Protein 4L11 (pdb70)

Structure (mmCIF, N/CA/C/O backbone):
data_4L11
#
_entry.id   4L11
#
_cell.length_a   51.400
_cell.length_b   51.400
_cell.length_c   162.031
_cell.angle_alpha   90.00
_cell.angle_beta   90.00
_cell.angle_gamma   120.00
#
_symmetry.space_group_name_H-M   'P 32 2 1'
#
loop_
_entity.id
_entity.type
_entity.pdbx_description
1 polymer AGAP007709-PA
2 water water
#
loop_
_atom_site.group_PDB
_atom_site.id
_atom_site.type_symbol
_atom_site.label_atom_id
_atom_site.label_alt_id
_atom_site.label_comp_id
_atom_site.label_asym_id
_atom_site.label_entity_id
_atom_site.label_seq_id
_atom_site.pdbx_PDB_ins_code
_atom_site.Cartn_x
_atom_site.Cartn_y
_atom_site.Cartn_z
_atom_site.occupancy
_atom_site.B_iso_or_equiv
_atom_site.auth_seq_id
_atom_site.auth_comp_id
_atom_site.auth_asym_id
_atom_site.auth_atom_id
_atom_site.pdbx_PDB_model_num
ATOM 1 N N . THR A 1 7 ? -3.340 -30.564 17.503 1.00 136.93 537 THR A N 1
ATOM 2 C CA . THR A 1 7 ? -2.468 -30.404 16.340 1.00 137.13 537 THR A CA 1
ATOM 3 C C . THR A 1 7 ? -1.007 -30.220 16.762 1.00 136.53 537 THR A C 1
ATOM 4 O O . THR A 1 7 ? -0.100 -30.871 16.223 1.00 130.60 537 THR A O 1
ATOM 8 N N . ALA A 1 8 ? -0.791 -29.343 17.741 1.00 112.15 538 ALA A N 1
ATOM 9 C CA . ALA A 1 8 ? 0.551 -29.046 18.229 1.00 106.67 538 ALA A CA 1
ATOM 10 C C . ALA A 1 8 ? 0.960 -29.978 19.372 1.00 95.77 538 ALA A C 1
ATOM 11 O O . ALA A 1 8 ? 1.045 -29.550 20.524 1.00 92.53 538 ALA A O 1
ATOM 13 N N . ARG A 1 9 ? 1.212 -31.249 19.057 1.00 74.91 539 ARG A N 1
ATOM 14 C CA . ARG A 1 9 ? 1.644 -32.196 20.082 1.00 68.20 539 ARG A CA 1
ATOM 15 C C . ARG A 1 9 ? 3.094 -31.953 20.497 1.00 65.18 539 ARG A C 1
ATOM 16 O O . ARG A 1 9 ? 3.814 -31.175 19.853 1.00 62.19 539 ARG A O 1
ATOM 24 N N . TYR A 1 10 ? 3.514 -32.628 21.572 1.00 60.58 540 TYR A N 1
ATOM 25 C CA . TYR A 1 10 ? 4.886 -32.512 22.049 1.00 57.26 540 TYR A CA 1
ATOM 26 C C . TYR A 1 10 ? 5.943 -32.845 20.978 1.00 55.95 540 TYR A C 1
ATOM 27 O O . TYR A 1 10 ? 6.820 -32.020 20.702 1.00 56.53 540 TYR A O 1
ATOM 36 N N . HIS A 1 11 ? 5.859 -34.029 20.366 1.00 56.81 541 HIS A N 1
ATOM 37 C CA . HIS A 1 11 ? 6.894 -34.456 19.409 1.00 60.11 541 HIS A CA 1
ATOM 38 C C . HIS A 1 11 ? 7.065 -33.482 18.237 1.00 61.98 541 HIS A C 1
ATOM 39 O O . HIS A 1 11 ? 8.183 -33.288 17.752 1.00 60.00 541 HIS A O 1
ATOM 46 N N . THR A 1 12 ? 5.961 -32.869 17.804 1.00 50.41 542 THR A N 1
ATOM 47 C CA . THR A 1 12 ? 5.984 -31.824 16.779 1.00 54.40 542 THR A CA 1
ATOM 48 C C . THR A 1 12 ? 6.903 -30.678 17.181 1.00 58.34 542 THR A C 1
ATOM 49 O O . THR A 1 12 ? 7.750 -30.231 16.403 1.00 61.81 542 THR A O 1
ATOM 53 N N . GLN A 1 13 ? 6.734 -30.208 18.412 1.00 60.41 543 GLN A N 1
ATOM 54 C CA . GLN A 1 13 ? 7.526 -29.083 18.894 1.00 61.28 543 GLN A CA 1
ATOM 55 C C . GLN A 1 13 ? 8.939 -29.538 19.211 1.00 61.67 543 GLN A C 1
ATOM 56 O O . GLN A 1 13 ? 9.898 -28.805 18.982 1.00 64.21 543 GLN A O 1
ATOM 62 N N . MET A 1 14 ? 9.056 -30.757 19.737 1.00 71.50 544 MET A N 1
ATOM 63 C CA . MET A 1 14 ? 10.351 -31.327 20.102 1.00 67.39 544 MET A CA 1
ATOM 64 C C . MET A 1 14 ? 11.312 -31.280 18.925 1.00 68.30 544 MET A C 1
ATOM 65 O O . MET A 1 14 ? 12.507 -31.059 19.098 1.00 76.16 544 MET A O 1
ATOM 67 N N . LEU A 1 15 ? 10.790 -31.477 17.724 1.00 84.16 545 LEU A N 1
ATOM 68 C CA . LEU A 1 15 ? 11.656 -31.621 16.568 1.00 92.37 545 LEU A CA 1
ATOM 69 C C . LEU A 1 15 ? 11.897 -30.332 15.777 1.00 101.45 545 LEU A C 1
ATOM 70 O O . LEU A 1 15 ? 12.859 -30.254 15.020 1.00 105.23 545 LEU A O 1
ATOM 75 N N . ARG A 1 16 ? 11.031 -29.333 15.943 1.00 85.03 546 ARG A N 1
ATOM 76 C CA . ARG A 1 16 ? 11.317 -27.984 15.447 1.00 83.40 546 ARG A CA 1
ATOM 77 C C . ARG A 1 16 ? 12.502 -27.456 16.223 1.00 82.56 546 ARG A C 1
ATOM 78 O O . ARG A 1 16 ? 13.442 -26.880 15.669 1.00 81.28 546 ARG A O 1
ATOM 86 N N . VAL A 1 17 ? 12.425 -27.650 17.533 1.00 75.48 547 VAL A N 1
ATOM 87 C CA . VAL A 1 17 ? 13.507 -27.312 18.430 1.00 69.56 547 VAL A CA 1
ATOM 88 C C . VAL A 1 17 ? 14.790 -28.001 17.996 1.00 75.65 547 VAL A C 1
ATOM 89 O O . VAL A 1 17 ? 15.847 -27.377 17.950 1.00 78.63 547 VAL A O 1
ATOM 93 N N . ARG A 1 18 ? 14.682 -29.290 17.679 1.00 75.18 548 ARG A N 1
ATOM 94 C CA . ARG A 1 18 ? 15.814 -30.082 17.207 1.00 76.48 548 ARG A CA 1
ATOM 95 C C . ARG A 1 18 ? 16.433 -29.452 15.967 1.00 73.83 548 ARG A C 1
ATOM 96 O O . ARG A 1 18 ? 17.644 -29.507 15.781 1.00 70.25 548 ARG A O 1
ATOM 98 N N . GLU A 1 19 ? 15.586 -28.844 15.135 1.00 103.63 549 GLU A N 1
ATOM 99 C CA . GLU A 1 19 ? 16.000 -28.262 13.858 1.00 112.42 549 GLU A CA 1
ATOM 100 C C . GLU A 1 19 ? 16.562 -26.858 14.015 1.00 112.35 549 GLU A C 1
ATOM 101 O O . GLU A 1 19 ? 17.194 -26.332 13.099 1.00 116.98 549 GLU A O 1
ATOM 107 N N . PHE A 1 20 ? 16.325 -26.245 15.168 1.00 106.45 550 PHE A N 1
ATOM 108 C CA . PHE A 1 20 ? 16.955 -24.967 15.460 1.00 107.64 550 PHE A CA 1
ATOM 109 C C . PHE A 1 20 ? 18.433 -25.202 15.731 1.00 105.16 550 PHE A C 1
ATOM 110 O O . PHE A 1 20 ? 19.292 -24.798 14.948 1.00 107.41 550 PHE A O 1
ATOM 118 N N . ILE A 1 21 ? 18.724 -25.868 16.839 1.00 91.23 551 ILE A N 1
ATOM 119 C CA . ILE A 1 21 ? 20.078 -26.310 17.118 1.00 87.84 551 ILE A CA 1
ATOM 120 C C . ILE A 1 21 ? 20.692 -26.859 15.827 1.00 94.54 551 ILE A C 1
ATOM 121 O O . ILE A 1 21 ? 21.867 -26.639 15.542 1.00 93.69 551 ILE A O 1
ATOM 126 N N . ARG A 1 22 ? 19.873 -27.549 15.036 1.00 125.15 552 ARG A N 1
ATOM 127 C CA . ARG A 1 22 ? 20.311 -28.089 13.753 1.00 128.32 552 ARG A CA 1
ATOM 128 C C . ARG A 1 22 ? 20.922 -26.978 12.917 1.00 130.85 552 ARG A C 1
ATOM 129 O O . ARG A 1 22 ? 22.138 -26.907 12.773 1.00 131.89 552 ARG A O 1
ATOM 137 N N . PHE A 1 23 ? 20.064 -26.107 12.385 1.00 121.32 553 PHE A N 1
ATOM 138 C CA . PHE A 1 23 ? 20.476 -25.015 11.505 1.00 118.54 553 PHE A CA 1
ATOM 139 C C . PHE A 1 23 ? 21.470 -24.043 12.141 1.00 121.90 553 PHE A C 1
ATOM 140 O O . PHE A 1 23 ? 22.136 -23.289 11.433 1.00 123.87 553 PHE A O 1
ATOM 14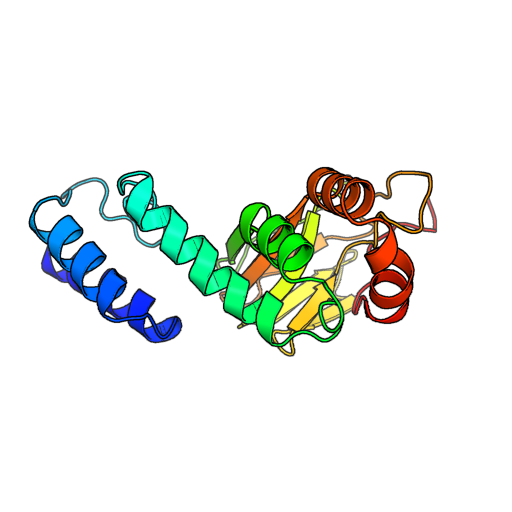2 N N . HIS A 1 24 ? 21.578 -24.072 13.468 1.00 129.44 554 HIS A N 1
ATOM 143 C CA . HIS A 1 24 ? 22.365 -23.078 14.205 1.00 122.88 554 HIS A CA 1
ATOM 144 C C . HIS A 1 24 ? 23.455 -23.664 15.107 1.00 126.15 554 HIS A C 1
ATOM 145 O O . HIS A 1 24 ? 23.707 -23.127 16.182 1.00 122.53 554 HIS A O 1
ATOM 152 N N . GLN A 1 25 ? 24.095 -24.746 14.665 1.00 106.33 555 GLN A N 1
ATOM 153 C CA . GLN A 1 25 ? 25.152 -25.427 15.427 1.00 104.47 555 GLN A CA 1
ATOM 154 C C . GLN A 1 25 ? 25.346 -24.871 16.836 1.00 99.52 555 GLN A C 1
ATOM 155 O O . GLN A 1 25 ? 26.084 -23.911 17.034 1.00 103.23 555 GLN A O 1
ATOM 157 N N . ILE A 1 26 ? 24.697 -25.488 17.815 1.00 103.10 556 ILE A N 1
ATOM 158 C CA . ILE A 1 26 ? 24.658 -24.941 19.169 1.00 101.51 556 ILE A CA 1
ATOM 159 C C . ILE A 1 26 ? 25.439 -25.738 20.213 1.00 109.30 556 ILE A C 1
ATOM 160 O O . ILE A 1 26 ? 25.344 -26.969 20.269 1.00 109.55 556 ILE A O 1
ATOM 165 N N . PRO A 1 27 ? 26.195 -25.022 21.063 1.00 142.23 557 PRO A N 1
ATOM 166 C CA . PRO A 1 27 ? 26.914 -25.620 22.189 1.00 144.85 557 PRO A CA 1
ATOM 167 C C . PRO A 1 27 ? 26.008 -26.587 22.927 1.00 137.14 557 PRO A C 1
ATOM 168 O O . PRO A 1 27 ? 24.820 -26.310 23.072 1.00 130.09 557 PRO A O 1
ATOM 172 N N . ASN A 1 28 ? 26.559 -27.707 23.378 1.00 144.34 558 ASN A N 1
ATOM 173 C CA . ASN A 1 28 ? 25.799 -28.635 24.201 1.00 142.44 558 ASN A CA 1
ATOM 174 C C . ASN A 1 28 ? 25.489 -28.067 25.592 1.00 140.16 558 ASN A C 1
ATOM 175 O O . ASN A 1 28 ? 24.403 -28.307 26.123 1.00 135.61 558 ASN A O 1
ATOM 180 N N . PRO A 1 29 ? 26.433 -27.302 26.184 1.00 139.28 559 PRO A N 1
ATOM 181 C CA . PRO A 1 29 ? 26.189 -26.737 27.520 1.00 136.01 559 PRO A CA 1
ATOM 182 C C . PRO A 1 29 ? 24.875 -25.962 27.575 1.00 130.76 559 PRO A C 1
ATOM 183 O O . PRO A 1 29 ? 24.201 -25.920 28.606 1.00 127.60 559 PRO A O 1
ATOM 187 N N . LEU A 1 30 ? 24.522 -25.344 26.459 1.00 107.50 560 LEU A N 1
ATOM 188 C CA . LEU A 1 30 ? 23.250 -24.657 26.341 1.00 100.14 560 LEU A CA 1
ATOM 189 C C . LEU A 1 30 ? 22.225 -25.622 25.754 1.00 97.97 560 LEU A C 1
ATOM 190 O O . LEU A 1 30 ? 21.112 -25.767 26.269 1.00 91.37 560 LEU A O 1
ATOM 195 N N . ARG A 1 31 ? 22.628 -26.284 24.673 1.00 90.08 561 ARG A N 1
ATOM 196 C CA . ARG A 1 31 ? 21.781 -27.231 23.963 1.00 91.09 561 ARG A CA 1
ATOM 197 C C . ARG A 1 31 ? 21.045 -28.179 24.913 1.00 95.11 561 ARG A C 1
ATOM 198 O O . ARG A 1 31 ? 19.874 -28.481 24.696 1.00 88.41 561 AR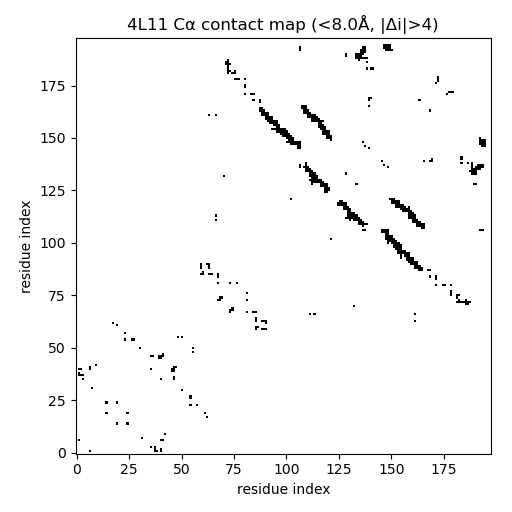G A O 1
ATOM 206 N N . GLN A 1 32 ? 21.724 -28.639 25.963 1.00 106.78 562 GLN A N 1
ATOM 207 C CA . GLN A 1 32 ? 21.086 -29.510 26.948 1.00 107.25 562 GLN A CA 1
ATOM 208 C C . GLN A 1 32 ? 20.148 -28.698 27.832 1.00 104.74 562 GLN A C 1
ATOM 209 O O . GLN A 1 32 ? 19.072 -29.169 28.190 1.00 104.74 562 GLN A O 1
ATOM 211 N N . ARG A 1 33 ? 20.550 -27.473 28.164 1.00 89.80 56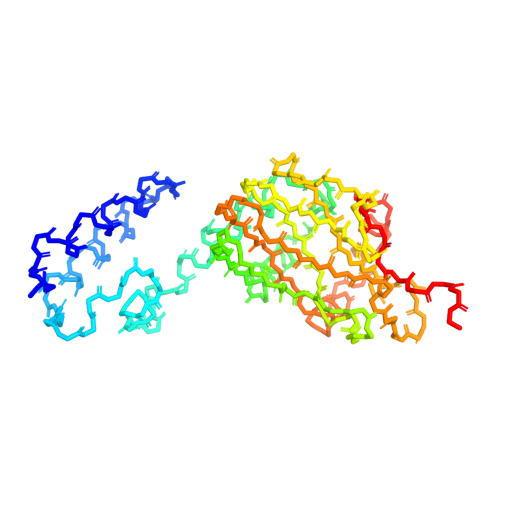3 ARG A N 1
ATOM 212 C CA . ARG A 1 33 ? 19.753 -26.618 29.053 1.00 88.23 563 ARG A CA 1
ATOM 213 C C . ARG A 1 33 ? 18.417 -26.203 28.424 1.00 85.18 563 ARG A C 1
ATOM 214 O O . ARG A 1 33 ? 17.402 -26.088 29.118 1.00 79.22 563 ARG A O 1
ATOM 216 N N . LEU A 1 34 ? 18.430 -25.975 27.112 1.00 80.83 564 LEU A N 1
ATOM 217 C CA . LEU A 1 34 ? 17.219 -25.655 26.360 1.00 78.95 564 LEU A CA 1
ATOM 218 C C . LEU A 1 34 ? 16.268 -26.848 26.278 1.00 78.54 564 LEU A C 1
ATOM 219 O O . LEU A 1 34 ? 15.073 -26.724 26.559 1.00 78.25 564 LEU A O 1
ATOM 224 N N . GLU A 1 35 ? 16.816 -27.997 25.876 1.00 91.54 565 GLU A N 1
ATOM 225 C CA . GLU A 1 35 ? 16.086 -29.269 25.805 1.00 91.73 565 GLU A CA 1
ATOM 226 C C . GLU A 1 35 ? 15.433 -29.634 27.131 1.00 88.84 565 GLU A C 1
ATOM 227 O O . GLU A 1 35 ? 14.261 -30.004 27.173 1.00 86.45 565 GLU A O 1
ATOM 233 N N . GLU A 1 36 ? 16.197 -29.538 28.211 1.00 87.69 566 GLU A N 1
ATOM 234 C CA . GLU A 1 36 ? 15.661 -29.836 29.533 1.00 98.47 566 GLU A CA 1
ATOM 235 C C . GLU A 1 36 ? 14.568 -28.835 29.925 1.00 98.36 566 GLU A C 1
ATOM 236 O O . GLU A 1 36 ? 13.610 -29.200 30.606 1.00 97.06 566 GLU A O 1
ATOM 238 N N . TYR A 1 37 ? 14.695 -27.580 29.488 1.00 91.08 567 TYR A N 1
ATOM 239 C CA . TYR A 1 37 ? 13.650 -26.589 29.781 1.00 84.82 567 TYR A CA 1
ATOM 240 C C . TYR A 1 37 ? 12.368 -26.811 28.966 1.00 86.46 567 TYR A C 1
ATOM 241 O O . TYR A 1 37 ? 11.262 -26.507 29.442 1.00 79.29 567 TYR A O 1
ATOM 250 N N . PHE A 1 38 ? 12.518 -27.330 27.745 1.00 84.14 568 PHE A N 1
ATOM 251 C CA . PHE A 1 38 ? 11.372 -27.576 26.876 1.00 80.27 568 PHE A CA 1
ATOM 252 C C . PHE A 1 38 ? 10.565 -28.826 27.275 1.00 79.46 568 PHE A C 1
ATOM 253 O O . PHE A 1 38 ? 9.350 -28.889 27.089 1.00 78.53 568 PHE A O 1
ATOM 261 N N . GLN A 1 39 ? 11.238 -29.819 27.834 1.00 82.83 569 GLN A N 1
ATOM 262 C CA . GLN A 1 39 ? 10.524 -30.950 28.410 1.00 87.96 569 GLN A CA 1
ATOM 263 C C . GLN A 1 39 ? 9.753 -30.498 29.638 1.00 88.97 569 GLN A C 1
ATOM 264 O O . GLN A 1 39 ? 8.537 -30.661 29.712 1.00 93.46 569 GLN A O 1
ATOM 270 N N . HIS A 1 40 ? 10.475 -29.920 30.594 1.00 95.93 570 HIS A N 1
ATOM 271 C CA . HIS A 1 40 ? 9.901 -29.554 31.886 1.00 102.05 570 HIS A CA 1
ATOM 272 C C . HIS A 1 40 ? 8.934 -28.390 31.755 1.00 97.41 570 HIS A C 1
ATOM 273 O O . HIS A 1 40 ? 8.446 -27.866 32.750 1.00 100.37 570 HIS A O 1
ATOM 280 N N . ALA A 1 41 ? 8.665 -28.013 30.508 1.00 97.49 571 ALA A N 1
ATOM 281 C CA . ALA A 1 41 ? 7.671 -27.001 30.156 1.00 95.04 571 ALA A CA 1
ATOM 282 C C . ALA A 1 41 ? 7.394 -27.063 28.648 1.00 94.17 571 ALA A C 1
ATOM 283 O O . ALA A 1 41 ? 8.321 -27.149 27.855 1.00 98.17 571 ALA A O 1
ATOM 285 N N . TRP A 1 42 ? 6.124 -27.048 28.255 1.00 86.44 572 TRP A N 1
ATOM 286 C CA . TRP A 1 42 ? 5.750 -27.013 26.838 1.00 89.63 572 TRP A CA 1
ATOM 287 C C . TRP A 1 42 ? 4.241 -26.872 26.754 1.00 97.01 572 TRP A C 1
ATOM 288 O O . TRP A 1 42 ? 3.515 -27.350 27.620 1.00 97.90 572 TRP A O 1
ATOM 299 N N . THR A 1 43 ? 3.778 -26.205 25.707 1.00 111.11 573 THR A N 1
ATOM 300 C CA . THR A 1 43 ? 2.394 -25.781 25.626 1.00 113.73 573 THR A CA 1
ATOM 301 C C . THR A 1 43 ? 1.718 -26.383 24.413 1.00 115.86 573 THR A C 1
ATOM 302 O O . THR A 1 43 ? 2.249 -26.317 23.310 1.00 120.49 573 THR A O 1
ATOM 306 N N . TYR A 1 44 ? 0.547 -26.976 24.613 1.00 87.74 574 TYR A N 1
ATOM 307 C CA . TYR A 1 44 ? -0.229 -27.481 23.486 1.00 95.03 574 TYR A CA 1
ATOM 308 C C . TYR A 1 44 ? -0.689 -26.334 22.588 1.00 103.18 574 TYR A C 1
ATOM 309 O O . TYR A 1 44 ? -0.751 -26.474 21.365 1.00 102.26 574 TYR A O 1
ATOM 318 N N . THR A 1 45 ? -0.987 -25.192 23.203 1.00 131.03 575 THR A N 1
ATOM 319 C CA . THR A 1 45 ? -1.436 -24.013 22.466 1.00 134.82 575 THR A CA 1
ATOM 320 C C . THR A 1 45 ? -0.272 -23.296 21.768 1.00 138.78 575 THR A C 1
ATOM 321 O O . THR A 1 45 ? -0.179 -23.311 20.536 1.00 148.87 575 THR A O 1
ATOM 325 N N . ASN A 1 46 ? 0.612 -22.680 22.552 1.00 112.81 576 ASN A N 1
ATOM 326 C CA . ASN A 1 46 ? 1.775 -21.990 22.001 1.00 117.30 576 ASN A CA 1
ATOM 327 C C . ASN A 1 46 ? 2.796 -22.948 21.378 1.00 123.47 576 ASN A C 1
ATOM 328 O O . ASN A 1 46 ? 3.938 -23.022 21.828 1.00 122.18 576 ASN A O 1
ATOM 330 N N . GLY A 1 47 ? 2.372 -23.675 20.344 1.00 135.62 577 GLY A N 1
ATOM 331 C CA . GLY A 1 47 ? 3.230 -24.621 19.654 1.00 136.23 577 GLY A CA 1
ATOM 332 C C . GLY A 1 47 ? 4.418 -23.923 19.027 1.00 139.24 577 GLY A C 1
ATOM 333 O O . GLY A 1 47 ? 5.510 -24.487 18.936 1.00 128.72 577 GLY A O 1
ATOM 334 N N . ILE A 1 48 ? 4.191 -22.688 18.586 1.00 168.72 578 ILE A N 1
ATOM 335 C CA . ILE A 1 48 ? 5.260 -21.829 18.093 1.00 167.01 578 ILE A CA 1
ATOM 336 C C . ILE A 1 48 ? 5.945 -22.368 16.845 1.00 162.79 578 ILE A C 1
ATOM 337 O O . ILE A 1 48 ? 7.057 -22.890 16.924 1.00 159.47 578 ILE A O 1
ATOM 339 N N . ASP A 1 49 ? 5.290 -22.227 15.696 1.00 159.82 579 ASP A N 1
ATOM 340 C CA . ASP A 1 49 ? 5.896 -22.606 14.425 1.00 164.27 579 ASP A CA 1
ATOM 341 C C . ASP A 1 49 ? 7.353 -22.137 14.353 1.00 164.58 579 ASP A C 1
ATOM 342 O O . ASP A 1 49 ? 8.219 -22.855 13.845 1.00 157.85 579 ASP A O 1
ATOM 344 N N . MET A 1 50 ? 7.618 -20.941 14.882 1.00 159.85 580 MET A N 1
ATOM 345 C CA . MET A 1 50 ? 8.956 -20.348 14.838 1.00 155.08 580 MET A CA 1
ATOM 346 C C . MET A 1 50 ? 9.454 -19.857 16.194 1.00 144.44 580 MET A C 1
ATOM 347 O O . MET A 1 50 ? 10.087 -20.594 16.947 1.00 141.35 580 MET A O 1
ATOM 352 N N . ASN A 1 51 ? 9.155 -18.597 16.491 1.00 125.97 581 ASN A N 1
ATOM 353 C CA . ASN A 1 51 ? 9.735 -17.920 17.641 1.00 121.83 581 ASN A CA 1
ATOM 354 C C . ASN A 1 51 ? 8.747 -17.587 18.755 1.00 121.22 581 ASN A C 1
ATOM 355 O O . ASN A 1 51 ? 8.988 -16.660 19.529 1.00 114.55 581 ASN A O 1
ATOM 357 N N . SER A 1 52 ? 7.648 -18.337 18.846 1.00 152.30 582 SER A N 1
ATOM 358 C CA . SER A 1 52 ? 6.636 -18.065 19.874 1.00 155.94 582 SER A CA 1
ATOM 359 C C . SER A 1 52 ? 7.091 -18.503 21.272 1.00 154.43 582 SER A C 1
ATOM 360 O O . SER A 1 52 ? 7.666 -17.697 22.006 1.00 147.58 582 SER A O 1
ATOM 362 N N . VAL A 1 53 ? 6.836 -19.757 21.650 1.00 169.63 583 VAL A N 1
ATOM 363 C CA . VAL A 1 53 ? 7.377 -20.264 22.916 1.00 165.49 583 VAL A CA 1
ATOM 364 C C . VAL A 1 53 ? 8.894 -20.343 22.816 1.00 160.68 583 VAL A C 1
ATOM 365 O O . VAL A 1 53 ? 9.581 -20.488 23.825 1.00 152.71 583 VAL A O 1
ATOM 369 N N . LEU A 1 54 ? 9.405 -20.252 21.589 1.00 140.36 584 LEU A N 1
ATOM 370 C CA . LEU A 1 54 ? 10.835 -20.085 21.358 1.00 135.97 584 LEU A CA 1
ATOM 371 C C . LEU A 1 54 ? 11.275 -18.843 22.121 1.00 131.78 584 LEU A C 1
ATOM 372 O O . LEU A 1 54 ? 12.384 -18.784 22.660 1.00 126.85 584 LEU A O 1
ATOM 377 N N . LYS A 1 55 ? 10.386 -17.854 22.155 1.00 152.05 585 LYS A N 1
ATOM 378 C CA . LYS A 1 55 ? 10.575 -16.656 22.958 1.00 149.73 585 LYS A CA 1
ATOM 379 C C . LYS A 1 55 ? 10.108 -16.900 24.394 1.00 148.38 585 LYS A C 1
ATOM 380 O O . LYS A 1 55 ? 10.583 -16.254 25.324 1.00 147.20 585 LYS A O 1
ATOM 382 N N . GLY A 1 56 ? 9.186 -17.844 24.567 1.00 135.78 586 GLY A N 1
ATOM 383 C CA . GLY A 1 56 ? 8.593 -18.130 25.865 1.00 134.71 586 GLY A CA 1
ATOM 384 C C . GLY A 1 56 ? 9.538 -18.682 26.920 1.00 123.89 586 GLY A C 1
ATOM 385 O O . GLY A 1 56 ? 9.117 -19.011 28.029 1.00 117.40 586 GLY A O 1
ATOM 386 N N . PHE A 1 57 ? 10.818 -18.779 26.577 1.00 134.98 587 PHE A N 1
ATOM 387 C CA . PHE A 1 57 ? 11.828 -19.289 27.499 1.00 130.70 587 PHE A CA 1
ATOM 388 C C . PHE A 1 57 ? 12.237 -18.249 28.539 1.00 130.16 587 PHE A C 1
ATOM 389 O O . PHE A 1 57 ? 11.986 -17.056 28.358 1.00 131.07 587 PHE A O 1
ATOM 397 N N . PRO A 1 58 ? 12.889 -18.698 29.627 1.00 122.44 588 PRO A N 1
ATOM 398 C CA . PRO A 1 58 ? 13.317 -17.796 30.704 1.00 123.38 588 PRO A CA 1
ATOM 399 C C . PRO A 1 58 ? 14.485 -16.909 30.269 1.00 123.72 588 PRO A C 1
ATOM 400 O O . PRO A 1 58 ? 15.337 -17.360 29.499 1.00 116.73 588 PRO A O 1
ATOM 404 N N . GLU A 1 59 ? 14.518 -15.671 30.759 1.00 129.78 589 GLU A N 1
ATOM 405 C CA . GLU A 1 59 ? 15.552 -14.712 30.370 1.00 126.77 589 GLU A CA 1
ATOM 406 C C . GLU A 1 59 ? 16.880 -15.398 30.055 1.00 122.23 589 GLU A C 1
ATOM 407 O O . GLU A 1 59 ? 17.407 -15.273 28.950 1.00 117.64 589 GLU A O 1
ATOM 409 N N . CYS A 1 60 ? 17.398 -16.138 31.031 1.00 143.94 590 CYS A N 1
ATOM 410 C CA . CYS A 1 60 ? 18.698 -16.809 30.937 1.00 146.46 590 CYS A CA 1
ATOM 411 C C . CYS A 1 60 ? 19.009 -17.465 29.581 1.00 140.04 590 CYS A C 1
ATOM 412 O O . CYS A 1 60 ? 20.044 -17.189 28.961 1.00 127.94 590 CYS A O 1
ATOM 415 N N . LEU A 1 61 ? 18.110 -18.339 29.137 1.00 104.61 591 LEU A N 1
ATOM 416 C CA . LEU A 1 61 ? 18.371 -19.200 27.989 1.00 101.26 591 LEU A CA 1
ATOM 417 C C . LEU A 1 61 ? 18.324 -18.481 26.640 1.00 102.16 591 LEU A C 1
ATOM 418 O O . LEU A 1 61 ? 19.101 -18.803 25.732 1.00 96.32 591 LEU A O 1
ATOM 423 N N . GLN A 1 62 ? 17.420 -17.516 26.496 1.00 110.50 592 GLN A N 1
ATOM 424 C CA . GLN A 1 62 ? 17.350 -16.764 25.243 1.00 105.57 592 GLN A CA 1
ATOM 425 C C . GLN A 1 62 ? 18.579 -15.881 25.049 1.00 99.40 592 GLN A C 1
ATOM 426 O O . GLN A 1 62 ? 18.959 -15.592 23.923 1.00 94.50 592 GLN A O 1
ATOM 432 N N . ALA A 1 63 ? 19.204 -15.476 26.152 1.00 93.37 593 ALA A N 1
ATOM 433 C CA . ALA A 1 63 ? 20.425 -14.675 26.109 1.00 83.35 593 ALA A CA 1
ATOM 434 C C . ALA A 1 63 ? 21.578 -15.388 25.398 1.00 80.72 593 ALA A C 1
ATOM 435 O O . ALA A 1 63 ? 22.185 -14.831 24.479 1.00 76.55 593 ALA A O 1
ATOM 437 N N . ASP A 1 64 ? 21.878 -1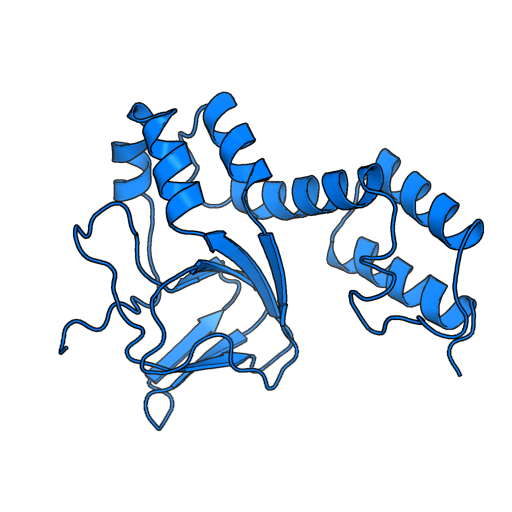6.616 25.824 1.00 100.75 594 ASP A N 1
ATOM 438 C CA . ASP A 1 64 ? 22.985 -17.385 25.246 1.00 91.96 594 ASP A CA 1
ATOM 439 C C . ASP A 1 64 ? 22.770 -17.640 23.769 1.00 92.12 594 ASP A C 1
ATOM 440 O O . ASP A 1 64 ? 23.719 -17.787 22.997 1.00 91.22 594 ASP A O 1
ATOM 445 N N . ILE A 1 65 ? 21.507 -17.714 23.384 1.00 73.90 595 ILE A N 1
ATOM 446 C CA . ILE A 1 65 ? 21.158 -17.915 21.993 1.00 76.58 595 ILE A CA 1
ATOM 447 C C . ILE A 1 65 ? 21.538 -16.689 21.186 1.00 79.14 595 ILE A C 1
ATOM 448 O O . ILE A 1 65 ? 22.427 -16.749 20.338 1.00 82.54 595 ILE A O 1
ATOM 453 N N . CYS A 1 66 ? 20.875 -15.574 21.460 1.00 80.04 596 CYS A N 1
ATOM 454 C CA . CYS A 1 66 ? 21.282 -14.304 20.878 1.00 83.58 596 CYS A CA 1
ATOM 455 C C . CYS A 1 66 ? 22.810 -14.224 20.856 1.00 77.58 596 CYS A C 1
ATOM 456 O O . CYS A 1 66 ? 23.429 -14.019 19.807 1.00 73.49 596 CYS A O 1
ATOM 459 N N . LEU A 1 67 ? 23.408 -14.424 22.022 1.00 66.02 597 LEU A N 1
ATOM 460 C CA . LEU A 1 67 ? 24.850 -14.383 22.163 1.00 59.76 597 LEU A CA 1
ATOM 461 C C . LEU A 1 67 ? 25.557 -15.280 21.162 1.00 59.02 597 LEU A C 1
ATOM 462 O O . LEU A 1 67 ? 26.513 -14.864 20.519 1.00 62.36 597 LEU A O 1
ATOM 467 N N . HIS A 1 68 ? 25.093 -16.512 21.027 1.00 65.99 598 HIS A N 1
ATOM 468 C CA . HIS A 1 68 ? 25.737 -17.449 20.111 1.00 69.51 598 HIS A CA 1
ATOM 469 C C . HIS A 1 68 ? 25.452 -17.097 18.648 1.00 75.52 598 HIS A C 1
ATOM 470 O O . HIS A 1 68 ? 26.356 -17.135 17.800 1.00 74.40 598 HIS A O 1
ATOM 477 N N . LEU A 1 69 ? 24.195 -16.757 18.354 1.00 65.66 599 LEU A N 1
ATOM 478 C CA . LEU A 1 69 ? 23.813 -16.311 17.016 1.00 72.64 599 LEU A CA 1
ATOM 479 C C . LEU A 1 69 ? 24.633 -15.089 16.588 1.00 73.25 599 LEU A C 1
ATOM 480 O O . LEU A 1 69 ? 25.136 -15.042 15.468 1.00 74.84 599 LEU A O 1
ATOM 485 N N . ASN A 1 70 ? 24.776 -14.116 17.487 1.00 68.26 600 ASN A N 1
ATOM 486 C CA . ASN A 1 70 ? 25.583 -12.926 17.224 1.00 62.01 600 ASN A CA 1
ATOM 487 C C . ASN A 1 70 ? 27.078 -13.184 17.048 1.00 62.21 600 ASN A C 1
ATOM 488 O O . ASN A 1 70 ? 27.735 -12.523 16.236 1.00 63.42 600 ASN A O 1
ATOM 493 N N . ARG A 1 71 ? 27.620 -14.122 17.817 1.00 65.57 601 ARG A N 1
ATOM 494 C CA . ARG A 1 71 ? 29.036 -14.436 17.720 1.00 68.87 601 ARG A CA 1
ATOM 495 C C . ARG A 1 71 ? 29.366 -14.924 16.317 1.00 70.14 601 ARG A C 1
ATOM 496 O O . ARG A 1 71 ? 30.480 -14.762 15.811 1.00 64.48 601 ARG A O 1
ATOM 504 N N . ASN A 1 72 ? 28.375 -15.529 15.687 1.00 96.76 602 ASN A N 1
ATOM 505 C CA . ASN A 1 72 ? 28.528 -15.958 14.318 1.00 99.07 602 ASN A CA 1
ATOM 506 C C . ASN A 1 72 ? 28.935 -14.769 13.461 1.00 101.02 602 ASN A C 1
ATOM 507 O O . ASN A 1 72 ? 30.028 -14.745 12.893 1.00 103.47 602 ASN A O 1
ATOM 512 N N . LEU A 1 73 ? 28.068 -13.767 13.393 1.00 65.83 603 LEU A N 1
ATOM 513 C CA . LEU A 1 73 ? 28.372 -12.573 12.622 1.00 65.25 603 LEU A CA 1
ATOM 514 C C . LEU A 1 73 ? 29.572 -11.860 13.178 1.00 64.40 603 LEU A C 1
ATOM 515 O O . LEU A 1 73 ? 30.471 -11.461 12.442 1.00 66.94 603 LEU A O 1
ATOM 520 N N . LEU A 1 74 ? 29.582 -11.677 14.485 1.00 56.45 604 LEU A N 1
ATOM 521 C CA . LEU A 1 74 ? 30.619 -10.852 15.071 1.00 58.55 604 LEU A CA 1
ATOM 522 C C . LEU A 1 74 ? 31.981 -11.469 14.875 1.00 57.82 604 LEU A C 1
ATOM 523 O O . LEU A 1 74 ? 32.942 -10.763 14.606 1.00 53.83 604 LEU A O 1
ATOM 528 N N . ASN A 1 75 ? 32.057 -12.793 14.965 1.00 66.79 605 ASN A N 1
ATOM 529 C CA . ASN A 1 75 ? 33.349 -13.474 14.894 1.00 70.16 605 ASN A CA 1
ATOM 530 C C . ASN A 1 75 ? 33.958 -13.654 13.484 1.00 71.54 605 ASN A C 1
ATOM 531 O O . ASN A 1 75 ? 35.143 -13.974 13.358 1.00 74.98 605 ASN A O 1
ATOM 536 N N . ASN A 1 76 ? 33.168 -13.405 12.437 1.00 89.96 606 ASN A N 1
ATOM 537 C CA . ASN A 1 76 ? 33.617 -13.670 11.062 1.00 90.40 606 ASN A CA 1
ATOM 538 C C . ASN A 1 76 ? 33.563 -12.508 10.065 1.00 86.92 606 ASN A C 1
ATOM 539 O O . ASN A 1 76 ? 34.402 -12.416 9.172 1.00 98.73 606 ASN A O 1
ATOM 544 N N . CYS A 1 77 ? 32.578 -11.633 10.215 1.00 69.46 607 CYS A N 1
ATOM 545 C CA . CYS A 1 77 ? 32.457 -10.447 9.375 1.00 65.54 607 CYS A CA 1
ATOM 546 C C . CYS A 1 77 ? 33.610 -9.459 9.621 1.00 69.28 607 CYS A C 1
ATOM 547 O O . CYS A 1 77 ? 34.062 -9.276 10.762 1.00 63.31 607 CYS A O 1
ATOM 550 N N . SER A 1 78 ? 34.075 -8.833 8.537 1.00 78.46 608 SER A N 1
ATOM 551 C CA . SER A 1 78 ? 35.337 -8.073 8.520 1.00 75.84 608 SER A CA 1
ATOM 552 C C . SER A 1 78 ? 35.225 -6.653 9.084 1.00 66.15 608 SER A C 1
ATOM 553 O O . SER A 1 78 ? 36.233 -6.012 9.398 1.00 67.29 608 SER A O 1
ATOM 556 N N . ALA A 1 79 ? 34.004 -6.156 9.186 1.00 66.31 609 ALA A N 1
ATOM 557 C CA . ALA A 1 79 ? 33.804 -4.849 9.761 1.00 64.19 609 ALA A CA 1
ATOM 558 C C . ALA A 1 79 ? 34.214 -4.887 11.239 1.00 60.69 609 ALA A C 1
ATOM 559 O O . ALA A 1 79 ? 34.720 -3.905 11.770 1.00 56.23 609 ALA A O 1
ATOM 561 N N . PHE A 1 80 ? 34.023 -6.040 11.883 1.00 51.89 610 PHE A N 1
ATOM 562 C CA . PHE A 1 80 ? 34.290 -6.210 13.313 1.00 48.52 610 PHE A CA 1
ATOM 563 C C . PHE A 1 80 ? 35.637 -6.790 13.653 1.00 54.63 610 PHE A C 1
ATOM 564 O O . PHE A 1 80 ? 35.960 -6.947 14.826 1.00 51.63 610 PHE A O 1
ATOM 572 N N . GLU A 1 81 ? 36.410 -7.128 12.631 1.00 97.29 611 GLU A N 1
ATOM 573 C CA . GLU A 1 81 ? 37.837 -7.252 12.805 1.00 97.51 611 GLU A CA 1
ATOM 574 C C . GLU A 1 81 ? 38.204 -5.959 13.491 1.00 93.86 611 GLU A C 1
ATOM 575 O O . GLU A 1 81 ? 37.662 -4.901 13.151 1.00 98.69 611 GLU A O 1
ATOM 581 N N . ALA A 1 82 ? 39.090 -6.033 14.471 1.00 53.50 612 ALA A N 1
ATOM 582 C CA . ALA A 1 82 ? 39.582 -4.824 15.143 1.00 56.47 612 ALA A CA 1
ATOM 583 C C . ALA A 1 82 ? 38.802 -4.306 16.377 1.00 50.31 612 ALA A C 1
ATOM 584 O O . ALA A 1 82 ? 39.338 -3.504 17.147 1.00 50.28 612 ALA A O 1
ATOM 586 N N . ALA A 1 83 ? 37.561 -4.744 16.561 1.00 45.47 613 ALA A N 1
ATOM 587 C CA . ALA A 1 83 ? 36.809 -4.384 17.761 1.00 46.71 613 ALA A CA 1
ATOM 588 C C . ALA A 1 83 ? 37.466 -4.983 19.011 1.00 49.56 613 ALA A C 1
ATOM 589 O O . ALA A 1 83 ? 37.817 -6.155 19.027 1.00 52.40 613 ALA A O 1
ATOM 591 N N . SER A 1 84 ? 37.657 -4.170 20.044 1.00 57.99 614 SER A N 1
ATOM 592 C CA . SER A 1 84 ? 38.222 -4.655 21.302 1.00 58.75 614 SER A CA 1
ATOM 593 C C . SER A 1 84 ? 37.213 -5.593 21.938 1.00 57.73 614 SER A C 1
ATOM 594 O O . SER A 1 84 ? 36.022 -5.447 21.700 1.00 57.11 614 SER A O 1
ATOM 597 N N . PRO A 1 85 ? 37.677 -6.567 22.742 1.00 60.06 615 PRO A N 1
ATOM 598 C CA . PRO A 1 85 ? 36.698 -7.497 23.304 1.00 52.23 615 PRO A CA 1
ATOM 599 C C . PRO A 1 85 ? 35.641 -6.745 24.092 1.00 54.75 615 PRO A C 1
ATOM 600 O O . PRO A 1 85 ? 34.483 -7.151 24.072 1.00 58.76 615 PRO A O 1
ATOM 604 N N . GLY A 1 86 ? 36.023 -5.656 24.753 1.00 51.09 616 GLY A N 1
ATOM 605 C CA . GLY A 1 86 ? 35.041 -4.770 25.351 1.00 46.06 616 GLY A CA 1
ATOM 606 C C . GLY A 1 86 ? 33.982 -4.365 24.337 1.00 45.85 616 GLY A C 1
ATOM 607 O O . GLY A 1 86 ? 32.777 -4.479 24.571 1.00 45.93 616 GLY A O 1
ATOM 608 N N . CYS A 1 87 ? 34.452 -3.896 23.189 1.00 51.10 617 CYS A N 1
ATOM 609 C CA . CYS A 1 87 ? 33.589 -3.432 22.103 1.00 46.25 617 CYS A CA 1
ATOM 610 C C . CYS A 1 87 ? 32.745 -4.554 21.484 1.00 51.91 617 CYS A C 1
ATOM 611 O O . CYS A 1 87 ? 31.534 -4.391 21.281 1.00 46.83 617 CYS A O 1
ATOM 614 N N . LEU A 1 88 ? 33.386 -5.689 21.176 1.00 47.59 618 LEU A N 1
ATOM 615 C CA . LEU A 1 88 ? 32.660 -6.906 20.793 1.00 43.14 618 LEU A CA 1
ATOM 616 C C . LEU A 1 88 ? 31.550 -7.275 21.792 1.00 45.72 618 LEU A C 1
ATOM 617 O O . LEU A 1 88 ? 30.419 -7.500 21.388 1.00 41.46 618 LEU A O 1
ATOM 622 N N . ARG A 1 89 ? 31.870 -7.326 23.086 1.00 37.77 619 ARG A N 1
ATOM 623 C CA . ARG A 1 89 ? 30.864 -7.639 24.092 1.00 42.92 619 ARG A CA 1
ATOM 624 C C . ARG A 1 89 ? 29.673 -6.682 24.014 1.00 43.82 619 ARG A C 1
ATOM 625 O O . ARG A 1 89 ? 28.520 -7.103 24.085 1.00 49.17 619 ARG A O 1
ATOM 633 N N . ALA A 1 90 ? 29.961 -5.393 23.873 1.00 47.97 620 ALA A N 1
ATOM 634 C CA . ALA A 1 90 ? 28.913 -4.376 23.714 1.00 45.73 620 ALA A CA 1
ATOM 635 C C . ALA A 1 90 ? 28.019 -4.647 22.495 1.00 46.67 620 ALA A C 1
ATOM 636 O O . ALA A 1 90 ? 26.786 -4.561 22.597 1.00 44.82 620 ALA A O 1
ATOM 638 N N . LEU A 1 91 ? 28.655 -4.967 21.362 1.00 38.24 621 LEU A N 1
ATOM 639 C CA . LEU A 1 91 ? 27.949 -5.283 20.117 1.00 42.24 621 LEU A CA 1
ATOM 640 C C . LEU A 1 91 ? 27.098 -6.548 20.268 1.00 43.85 621 LEU A C 1
ATOM 641 O O . LEU A 1 91 ? 25.911 -6.535 19.959 1.00 44.81 621 LEU A O 1
ATOM 646 N N . SER A 1 92 ? 27.713 -7.626 20.755 1.00 52.49 622 SER A N 1
ATOM 647 C CA . SER A 1 92 ? 27.067 -8.934 20.835 1.00 54.46 622 SER A CA 1
ATOM 648 C C . SER A 1 92 ? 25.917 -8.902 21.811 1.00 61.66 622 SER A C 1
ATOM 649 O O . SER A 1 92 ? 25.204 -9.895 21.973 1.00 66.55 622 SER A O 1
ATOM 652 N N . LEU A 1 93 ? 25.757 -7.751 22.459 1.00 58.62 623 LEU A N 1
ATOM 653 C CA . LEU A 1 93 ? 24.732 -7.545 23.463 1.00 57.59 623 LEU A CA 1
ATOM 654 C C . LEU A 1 93 ? 23.563 -6.810 22.853 1.00 60.39 623 LEU A C 1
ATOM 655 O O . LEU A 1 93 ? 22.426 -7.011 23.258 1.00 68.42 623 LEU A O 1
ATOM 660 N N . LYS A 1 94 ? 23.839 -5.943 21.885 1.00 65.13 624 LYS A N 1
ATOM 661 C CA . LYS A 1 94 ? 22.786 -5.096 21.337 1.00 59.67 624 LYS A CA 1
ATOM 662 C C . LYS A 1 94 ? 22.329 -5.573 19.952 1.00 56.51 624 LYS A C 1
ATOM 663 O O . LYS A 1 94 ? 21.295 -5.141 19.445 1.00 59.75 624 LYS A O 1
ATOM 665 N N . PHE A 1 95 ? 23.086 -6.486 19.350 1.00 47.20 625 PHE A N 1
ATOM 666 C CA . PHE A 1 95 ? 22.644 -7.120 18.098 1.00 48.10 625 PHE A CA 1
ATOM 667 C C . PHE A 1 95 ? 21.410 -7.996 18.305 1.00 54.29 625 PHE A C 1
ATOM 668 O O . PHE A 1 95 ? 21.240 -8.612 19.355 1.00 61.66 625 PHE A O 1
ATOM 676 N N . LYS A 1 96 ? 20.549 -8.018 17.295 1.00 60.32 626 LYS A N 1
ATOM 677 C CA . LYS A 1 96 ? 19.378 -8.876 17.276 1.00 62.20 626 LYS A CA 1
ATOM 678 C C . LYS A 1 96 ? 19.453 -9.856 16.103 1.00 64.10 626 LYS A C 1
ATOM 679 O O . LYS A 1 96 ? 20.206 -9.658 15.155 1.00 64.79 626 LYS A O 1
ATOM 685 N N . THR A 1 97 ? 18.672 -10.922 16.163 1.00 81.66 627 THR A N 1
ATOM 686 C CA . THR A 1 97 ? 18.622 -11.881 15.066 1.00 81.75 627 THR A CA 1
ATOM 687 C C . THR A 1 97 ? 17.171 -12.042 14.647 1.00 89.49 627 THR A C 1
ATOM 688 O O . THR A 1 97 ? 16.273 -12.072 15.491 1.00 94.57 627 THR A O 1
ATOM 692 N N . THR A 1 98 ? 16.937 -12.127 13.343 1.00 88.90 628 THR A N 1
ATOM 693 C CA . THR A 1 98 ? 15.587 -12.327 12.834 1.00 92.84 628 THR A CA 1
ATOM 694 C C . THR A 1 98 ? 15.511 -13.406 11.760 1.00 86.48 628 THR A C 1
ATOM 695 O O . THR A 1 98 ? 16.329 -13.454 10.847 1.00 82.55 628 THR A O 1
ATOM 699 N N . HIS A 1 99 ? 14.527 -14.283 11.893 1.00 92.73 629 HIS A N 1
ATOM 700 C CA . HIS A 1 99 ? 14.269 -15.290 10.885 1.00 93.66 629 HIS A CA 1
ATOM 701 C C . HIS A 1 99 ? 13.065 -14.808 10.109 1.00 99.31 629 HIS A C 1
ATOM 702 O O . HIS A 1 99 ? 11.951 -14.809 10.628 1.00 102.96 629 HIS A O 1
ATOM 709 N N . ALA A 1 100 ? 13.299 -14.374 8.874 1.00 71.38 630 ALA A N 1
ATOM 710 C CA . ALA A 1 100 ? 12.238 -13.859 8.011 1.00 72.38 630 ALA A CA 1
ATOM 711 C C . ALA A 1 100 ? 11.631 -14.958 7.135 1.00 76.57 630 ALA A C 1
ATOM 712 O O . ALA A 1 100 ? 12.366 -15.745 6.529 1.00 75.20 630 ALA A O 1
ATOM 714 N N . PRO A 1 101 ? 10.286 -15.013 7.054 1.00 90.70 631 PRO A N 1
ATOM 715 C CA . PRO A 1 101 ? 9.603 -15.981 6.189 1.00 88.58 631 PRO A CA 1
ATOM 716 C C . PRO A 1 101 ? 9.462 -15.442 4.779 1.00 85.26 631 PRO A C 1
ATOM 717 O O . PRO A 1 101 ? 9.185 -14.250 4.608 1.00 80.82 631 PRO A O 1
ATOM 721 N N . PRO A 1 102 ? 9.642 -16.310 3.773 1.00 95.17 632 PRO A N 1
ATOM 722 C CA . PRO A 1 102 ? 9.515 -15.861 2.383 1.00 87.21 632 PRO A CA 1
ATOM 723 C C . PRO A 1 102 ? 8.170 -15.174 2.202 1.00 83.21 632 PRO A C 1
ATOM 724 O O . PRO A 1 102 ? 7.143 -15.747 2.553 1.00 86.55 632 PRO A O 1
ATOM 728 N N . GLY A 1 103 ? 8.176 -13.952 1.686 1.00 80.58 633 GLY A N 1
ATOM 729 C CA . GLY A 1 103 ? 6.956 -13.172 1.598 1.00 85.84 633 GLY A CA 1
ATOM 730 C C . GLY A 1 103 ? 6.846 -12.353 2.861 1.00 95.47 633 GLY A C 1
ATOM 731 O O . GLY A 1 103 ? 6.221 -12.770 3.845 1.00 105.20 633 GLY A O 1
ATOM 732 N N . ASP A 1 104 ? 7.467 -11.181 2.838 1.00 86.15 634 ASP A N 1
ATOM 733 C CA . ASP A 1 104 ? 7.654 -10.419 4.054 1.00 83.13 634 ASP A CA 1
ATOM 734 C C . ASP A 1 104 ? 8.473 -9.170 3.800 1.00 79.90 634 ASP A C 1
ATOM 735 O O . ASP A 1 104 ? 9.591 -9.239 3.289 1.00 72.60 634 ASP A O 1
ATOM 740 N N . ILE A 1 105 ? 7.914 -8.030 4.184 1.00 92.47 635 ILE A N 1
ATOM 741 C CA . ILE A 1 105 ? 8.527 -6.740 3.897 1.00 91.98 635 ILE A CA 1
ATOM 742 C C . ILE A 1 105 ? 9.185 -6.116 5.124 1.00 94.43 635 ILE A C 1
ATOM 743 O O . ILE A 1 105 ? 8.518 -5.529 5.976 1.00 99.08 635 ILE A O 1
ATOM 748 N N . LEU A 1 106 ? 10.500 -6.241 5.203 1.00 86.45 636 LEU A N 1
ATOM 749 C CA . LEU A 1 106 ? 11.231 -5.701 6.330 1.00 85.53 636 LEU A CA 1
ATOM 750 C C . LEU A 1 106 ? 11.179 -4.177 6.313 1.00 84.07 636 LEU A C 1
ATOM 751 O O . LEU A 1 106 ? 10.955 -3.540 7.349 1.00 94.12 636 LEU A O 1
ATOM 756 N N . VAL A 1 107 ? 11.375 -3.602 5.132 1.00 58.46 637 VAL A N 1
ATOM 757 C CA . VAL A 1 107 ? 11.467 -2.160 4.987 1.00 55.62 637 VAL A CA 1
ATOM 758 C C . VAL A 1 107 ? 10.547 -1.714 3.873 1.00 58.02 637 VAL A C 1
ATOM 759 O O . VAL A 1 107 ? 10.371 -2.435 2.899 1.00 56.25 637 VAL A O 1
ATOM 763 N N . HIS A 1 108 ? 9.958 -0.529 4.026 1.00 73.60 638 HIS A N 1
ATOM 764 C CA . HIS A 1 108 ? 9.137 0.072 2.980 1.00 71.32 638 HIS A CA 1
ATOM 765 C C . HIS A 1 108 ? 9.828 1.318 2.457 1.00 75.86 638 HIS A C 1
ATOM 766 O O . HIS A 1 108 ? 10.840 1.734 3.015 1.00 72.93 638 HIS A O 1
ATOM 773 N N . LYS A 1 109 ? 9.272 1.921 1.409 1.00 80.10 639 LYS A N 1
ATOM 774 C CA . LYS A 1 109 ? 9.976 2.946 0.632 1.00 80.15 639 LYS A CA 1
ATOM 775 C C . LYS A 1 109 ? 10.330 4.211 1.408 1.00 80.13 639 LYS A C 1
ATOM 776 O O . LYS A 1 109 ? 11.429 4.757 1.263 1.00 81.77 639 LYS A O 1
ATOM 782 N N . GLY A 1 110 ? 9.403 4.682 2.229 1.00 72.69 640 GLY A N 1
ATOM 783 C CA . GLY A 1 110 ? 9.670 5.846 3.056 1.00 70.46 640 GLY A CA 1
ATOM 784 C C . GLY A 1 110 ? 10.386 5.557 4.365 1.00 63.69 640 GLY A C 1
ATOM 785 O O . GLY A 1 110 ? 11.214 6.353 4.783 1.00 64.99 640 GLY A O 1
ATOM 786 N N . ASP A 1 111 ? 10.063 4.426 4.999 1.00 62.84 641 ASP A N 1
ATOM 787 C CA . ASP A 1 111 ? 10.583 4.059 6.329 1.00 66.51 641 ASP A CA 1
ATOM 788 C C . ASP A 1 111 ? 11.934 4.693 6.676 1.00 66.17 641 ASP A C 1
ATOM 789 O O . ASP A 1 111 ? 12.842 4.731 5.840 1.00 64.56 641 ASP A O 1
ATOM 794 N N . VAL A 1 112 ? 12.049 5.210 7.902 1.00 61.67 642 VAL A N 1
ATOM 795 C CA . VAL A 1 112 ? 13.328 5.698 8.423 1.00 62.71 642 VAL A CA 1
ATOM 796 C C . VAL A 1 112 ? 14.308 4.543 8.589 1.00 57.60 642 VAL A C 1
ATOM 797 O O . VAL A 1 112 ? 13.931 3.461 9.028 1.00 56.69 642 VAL A O 1
ATOM 801 N N . LEU A 1 113 ? 15.567 4.773 8.233 1.00 62.25 643 LEU A N 1
ATOM 802 C CA . LEU A 1 113 ? 16.578 3.724 8.310 1.00 55.86 643 LEU A CA 1
ATOM 803 C C . LEU A 1 113 ? 16.997 3.537 9.758 1.00 58.78 643 LEU A C 1
ATOM 804 O O . LEU A 1 113 ? 17.945 4.142 10.269 1.00 55.47 643 LEU A O 1
ATOM 809 N N . THR A 1 114 ? 16.255 2.653 10.394 1.00 46.85 644 THR A N 1
ATOM 810 C CA . THR A 1 114 ? 16.301 2.452 11.804 1.00 46.91 644 THR A CA 1
ATOM 811 C C . THR A 1 114 ? 17.271 1.290 12.145 1.00 50.67 644 THR A C 1
ATOM 812 O O . THR A 1 114 ? 18.025 1.360 13.118 1.00 45.47 644 THR A O 1
ATOM 816 N N . TYR A 1 115 ? 17.287 0.246 11.319 1.00 60.81 645 TYR A N 1
ATOM 817 C CA . TYR A 1 115 ? 18.194 -0.884 11.537 1.00 58.53 645 TYR A CA 1
ATOM 818 C C . TYR A 1 115 ? 19.205 -1.085 10.398 1.00 53.83 645 TYR A C 1
ATOM 819 O O . TYR A 1 115 ? 18.960 -0.706 9.258 1.00 53.61 645 TYR A O 1
ATOM 828 N N . LEU A 1 116 ? 20.355 -1.661 10.719 1.00 41.41 646 LEU A N 1
ATOM 829 C CA . LEU A 1 116 ? 21.309 -2.023 9.693 1.00 42.74 646 LEU A CA 1
ATOM 830 C C . LEU A 1 116 ? 21.305 -3.550 9.685 1.00 50.58 646 LEU A C 1
ATOM 831 O O . LEU A 1 116 ? 21.306 -4.147 10.760 1.00 52.59 646 LEU A O 1
ATOM 836 N N . TYR A 1 117 ? 21.273 -4.179 8.504 1.00 41.25 647 TYR A N 1
ATOM 837 C CA . TYR A 1 117 ? 21.112 -5.636 8.424 1.00 44.73 647 TYR A CA 1
ATOM 838 C C . TYR A 1 117 ? 22.279 -6.403 7.794 1.00 45.90 647 TYR A C 1
ATOM 839 O O . TYR A 1 117 ? 22.940 -5.939 6.851 1.00 39.01 647 TYR A O 1
ATOM 848 N N . PHE A 1 118 ? 22.507 -7.600 8.324 1.00 51.59 648 PHE A N 1
ATOM 849 C CA . PHE A 1 118 ? 23.496 -8.504 7.778 1.00 51.80 648 PHE A CA 1
ATOM 850 C C . PHE A 1 118 ? 22.782 -9.776 7.438 1.00 57.84 648 PHE A C 1
ATOM 851 O O . PHE A 1 118 ? 22.113 -10.350 8.292 1.00 59.87 648 PHE A O 1
ATOM 859 N N . ILE A 1 119 ? 22.884 -10.204 6.183 1.00 58.96 649 ILE A N 1
ATOM 860 C CA . ILE A 1 119 ? 22.215 -11.429 5.781 1.00 63.53 649 ILE A CA 1
ATOM 861 C C . ILE A 1 119 ? 23.066 -12.644 6.154 1.00 64.09 649 ILE A C 1
ATOM 862 O O . ILE A 1 119 ? 24.162 -12.843 5.621 1.00 64.39 649 ILE A O 1
ATOM 867 N N . ALA A 1 120 ? 22.560 -13.453 7.074 1.00 49.04 650 ALA A N 1
ATOM 868 C CA . ALA A 1 120 ? 23.236 -14.685 7.427 1.00 60.80 650 ALA A CA 1
ATOM 869 C C . ALA A 1 120 ? 22.979 -15.762 6.357 1.00 68.26 650 ALA A C 1
ATOM 870 O O . ALA A 1 120 ? 23.896 -16.169 5.634 1.00 64.63 650 ALA A O 1
ATOM 872 N N . ARG A 1 121 ? 21.727 -16.212 6.257 1.00 77.46 651 ARG A N 1
ATOM 873 C CA . ARG A 1 121 ? 21.311 -17.166 5.225 1.00 75.49 651 ARG A CA 1
ATOM 874 C C . ARG A 1 121 ? 20.179 -16.569 4.373 1.00 76.70 651 ARG A C 1
ATOM 875 O O . ARG A 1 121 ? 19.516 -15.623 4.795 1.00 77.49 651 ARG A O 1
ATOM 877 N N . GLY A 1 122 ? 19.969 -17.095 3.169 1.00 52.09 652 GLY A N 1
ATOM 878 C CA . GLY A 1 122 ? 18.781 -16.748 2.417 1.00 53.57 652 GLY A CA 1
ATOM 879 C C . GLY A 1 122 ? 18.925 -15.639 1.393 1.00 56.04 652 GLY A C 1
ATOM 880 O O . GLY A 1 122 ? 20.016 -15.097 1.188 1.00 51.35 652 GLY A O 1
ATOM 881 N N . SER A 1 123 ? 17.811 -15.297 0.747 1.00 58.41 653 SER A N 1
ATOM 882 C CA . SER A 1 123 ? 17.831 -14.339 -0.351 1.00 54.89 653 SER A CA 1
ATOM 883 C C . SER A 1 123 ? 16.770 -13.237 -0.212 1.00 55.70 653 SER A C 1
ATOM 884 O O . SER A 1 123 ? 15.564 -13.506 -0.179 1.00 52.63 653 SER A O 1
ATOM 887 N N . ILE A 1 124 ? 17.247 -11.996 -0.129 1.00 53.53 654 ILE A N 1
ATOM 888 C CA . ILE A 1 124 ? 16.403 -10.808 -0.075 1.00 52.63 654 ILE A CA 1
ATOM 889 C C . ILE A 1 124 ? 16.274 -10.171 -1.458 1.00 50.74 654 ILE A C 1
ATOM 890 O O . ILE A 1 124 ? 17.203 -10.202 -2.273 1.00 48.62 654 ILE A O 1
ATOM 895 N N . GLU A 1 125 ? 15.113 -9.590 -1.720 1.00 59.43 655 GLU A N 1
ATOM 896 C CA . GLU A 1 125 ? 14.920 -8.826 -2.934 1.00 62.75 655 GLU A CA 1
ATOM 897 C C . GLU A 1 125 ? 14.678 -7.399 -2.520 1.00 54.80 655 GLU A C 1
ATOM 898 O O . GLU A 1 125 ? 13.887 -7.147 -1.613 1.00 53.41 655 GLU A O 1
ATOM 904 N N . ILE A 1 126 ? 15.370 -6.463 -3.156 1.00 57.40 656 ILE A N 1
ATOM 905 C CA . ILE A 1 126 ? 15.040 -5.065 -2.933 1.00 62.54 656 ILE A CA 1
ATOM 906 C C . ILE A 1 126 ? 14.369 -4.459 -4.187 1.00 70.42 656 ILE A C 1
ATOM 907 O O . ILE A 1 126 ? 14.896 -4.524 -5.298 1.00 69.72 656 ILE A O 1
ATOM 912 N N . LEU A 1 127 ? 13.179 -3.901 -3.990 1.00 63.64 657 LEU A N 1
ATOM 913 C CA . LEU A 1 127 ? 12.314 -3.472 -5.076 1.00 62.90 657 LEU A CA 1
ATOM 914 C C . LEU A 1 127 ? 12.104 -1.991 -5.035 1.00 67.66 657 LEU A C 1
ATOM 915 O O . LEU A 1 127 ? 11.934 -1.421 -3.965 1.00 68.16 657 LEU A O 1
ATOM 920 N N . LYS A 1 128 ? 12.072 -1.372 -6.206 1.00 75.53 658 LYS A N 1
ATOM 921 C CA . LYS A 1 128 ? 11.560 -0.023 -6.327 1.00 80.81 658 LYS A CA 1
ATOM 922 C C . LYS A 1 128 ? 10.455 -0.087 -7.367 1.00 81.11 658 LYS A C 1
ATOM 923 O O . LYS A 1 128 ? 10.686 0.257 -8.526 1.00 82.08 658 LYS A O 1
ATOM 929 N N . ASP A 1 129 ? 9.269 -0.550 -6.958 1.00 76.37 659 ASP A N 1
ATOM 930 C CA . ASP A 1 129 ? 8.165 -0.875 -7.886 1.00 82.56 659 ASP A CA 1
ATOM 931 C C . ASP A 1 129 ? 8.430 -2.181 -8.649 1.00 74.81 659 ASP A C 1
ATOM 932 O O . ASP A 1 129 ? 7.515 -2.911 -9.011 1.00 72.76 659 ASP A O 1
ATOM 937 N N . ASP A 1 130 ? 9.703 -2.452 -8.892 1.00 68.53 660 ASP A N 1
ATOM 938 C CA . ASP A 1 130 ? 10.143 -3.690 -9.505 1.00 62.05 660 ASP A CA 1
ATOM 939 C C . ASP A 1 130 ? 11.609 -3.927 -9.088 1.00 60.84 660 ASP A C 1
ATOM 940 O O . ASP A 1 130 ? 12.229 -3.042 -8.511 1.00 65.92 660 ASP A O 1
ATOM 945 N N . VAL A 1 131 ? 12.164 -5.106 -9.367 1.00 55.67 661 VAL A N 1
ATOM 946 C CA . VAL A 1 131 ? 13.384 -5.548 -8.667 1.00 61.37 661 VAL A CA 1
ATOM 947 C C . VAL A 1 131 ? 14.707 -4.889 -9.097 1.00 65.62 661 VAL A C 1
ATOM 948 O O . VAL A 1 131 ? 15.179 -5.061 -10.226 1.00 65.32 661 VAL A O 1
ATOM 952 N N . VAL A 1 132 ? 15.294 -4.122 -8.180 1.00 75.83 662 VAL A N 1
ATOM 953 C CA . VAL A 1 132 ? 16.495 -3.351 -8.494 1.00 73.43 662 VAL A CA 1
ATOM 954 C C . VAL A 1 132 ? 17.734 -4.121 -8.042 1.00 68.83 662 VAL A C 1
ATOM 955 O O . VAL A 1 132 ? 18.845 -3.805 -8.466 1.00 73.26 662 VAL A O 1
ATOM 959 N N . MET A 1 133 ? 17.538 -5.148 -7.210 1.00 55.57 663 MET A N 1
ATOM 960 C CA . MET A 1 133 ? 18.664 -5.971 -6.738 1.00 51.16 663 MET A CA 1
ATOM 961 C C . MET A 1 133 ? 18.309 -7.206 -5.880 1.00 48.98 663 MET A C 1
ATOM 962 O O . MET A 1 133 ? 17.299 -7.232 -5.174 1.00 48.65 663 MET A O 1
ATOM 964 N N . ALA A 1 134 ? 19.174 -8.214 -5.941 1.00 51.67 664 ALA A N 1
ATOM 965 C CA . ALA A 1 134 ? 19.005 -9.459 -5.194 1.00 58.76 664 ALA A CA 1
ATOM 966 C C . ALA A 1 134 ? 20.230 -9.679 -4.313 1.00 59.60 664 ALA A C 1
ATOM 967 O O . ALA A 1 134 ? 21.364 -9.696 -4.808 1.00 60.14 664 ALA A O 1
ATOM 969 N N . ILE A 1 135 ? 19.978 -9.848 -3.012 1.00 61.49 665 ILE A N 1
ATOM 970 C CA . ILE A 1 135 ? 20.994 -9.845 -1.949 1.00 58.26 665 ILE A CA 1
ATOM 971 C C . ILE A 1 135 ? 20.986 -11.193 -1.232 1.00 63.16 665 ILE A C 1
ATOM 972 O O . ILE A 1 135 ? 19.942 -11.830 -1.133 1.00 66.56 665 ILE A O 1
ATOM 977 N N . LEU A 1 136 ? 22.124 -11.643 -0.716 1.00 61.82 666 LEU A N 1
ATOM 978 C CA . LEU A 1 136 ? 22.130 -12.941 -0.043 1.00 67.80 666 LEU A CA 1
ATOM 979 C C . LEU A 1 136 ? 23.110 -13.106 1.107 1.00 72.70 666 LEU A C 1
ATOM 980 O O . LEU A 1 136 ? 23.951 -12.237 1.384 1.00 72.11 666 LEU A O 1
ATOM 982 N N . GLY A 1 137 ? 22.972 -14.254 1.769 1.00 73.38 667 GLY A N 1
ATOM 983 C CA . GLY A 1 137 ? 23.817 -14.644 2.881 1.00 76.26 667 GLY A CA 1
ATOM 984 C C . GLY A 1 137 ? 25.236 -14.906 2.431 1.00 78.58 667 GLY A C 1
ATOM 985 O O . GLY A 1 137 ? 25.882 -15.859 2.882 1.00 73.42 667 GLY A O 1
ATOM 986 N N . LYS A 1 138 ? 25.697 -14.069 1.505 1.00 84.75 668 LYS A N 1
ATOM 987 C CA . LYS A 1 138 ? 27.108 -13.917 1.231 1.00 90.56 668 LYS A CA 1
ATOM 988 C C . LYS A 1 138 ? 27.559 -13.154 2.462 1.00 101.43 668 LYS A C 1
ATOM 989 O O . LYS A 1 138 ? 28.752 -12.877 2.690 1.00 101.28 668 LYS A O 1
ATOM 991 N N . ASP A 1 139 ? 26.555 -12.877 3.284 1.00 86.28 669 ASP A N 1
ATOM 992 C CA . ASP A 1 139 ? 26.641 -11.884 4.322 1.00 85.19 669 ASP A CA 1
ATOM 993 C C . ASP A 1 139 ? 26.696 -10.564 3.566 1.00 73.96 669 ASP A C 1
ATOM 994 O O . ASP A 1 139 ? 27.701 -9.851 3.543 1.00 67.87 669 ASP A O 1
ATOM 999 N N . ASP A 1 140 ? 25.591 -10.295 2.884 1.00 66.34 670 ASP A N 1
ATOM 1000 C CA . ASP A 1 140 ? 25.360 -8.990 2.332 1.00 60.37 670 ASP A CA 1
ATOM 1001 C C . ASP A 1 140 ? 24.722 -8.105 3.408 1.00 63.08 670 ASP A C 1
ATOM 1002 O O . ASP A 1 140 ? 24.027 -8.573 4.331 1.00 55.69 670 ASP A O 1
ATOM 1007 N N . ILE A 1 141 ? 25.004 -6.817 3.275 1.00 64.21 671 ILE A N 1
ATOM 1008 C CA . ILE A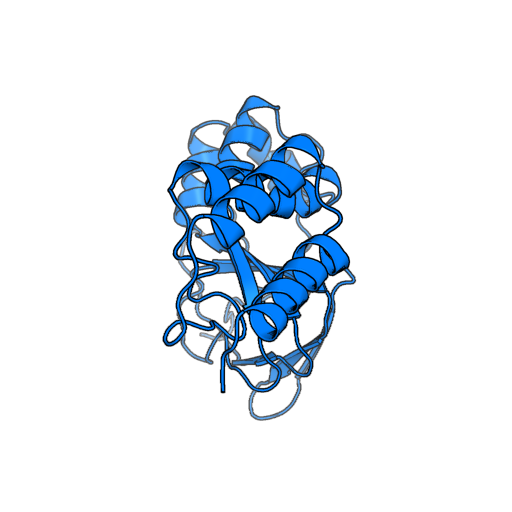 1 141 ? 24.647 -5.808 4.245 1.00 58.20 671 ILE A CA 1
ATOM 1009 C C . ILE A 1 141 ? 23.841 -4.715 3.542 1.00 61.44 671 ILE A C 1
ATOM 1010 O O . ILE A 1 141 ? 24.229 -4.226 2.475 1.00 59.08 671 ILE A O 1
ATOM 1015 N N . PHE A 1 142 ? 22.715 -4.340 4.135 1.00 53.14 672 PHE A N 1
ATOM 1016 C CA . PHE A 1 142 ? 21.876 -3.296 3.569 1.00 52.15 672 PHE A CA 1
ATOM 1017 C C . PHE A 1 142 ? 21.298 -2.397 4.653 1.00 46.39 672 PHE A C 1
ATOM 1018 O O . PHE A 1 142 ? 20.945 -2.858 5.734 1.00 47.26 672 PHE A O 1
ATOM 1026 N N . GLY A 1 143 ? 21.185 -1.114 4.322 1.00 56.57 673 GLY A N 1
ATOM 1027 C CA . GLY A 1 143 ? 20.788 -0.062 5.241 1.00 56.70 673 GLY A CA 1
ATOM 1028 C C . GLY A 1 143 ? 21.792 1.046 5.021 1.00 60.09 673 GLY A C 1
ATOM 1029 O O . GLY A 1 143 ? 22.445 1.089 3.975 1.00 59.03 673 GLY A O 1
ATOM 1030 N N . GLU A 1 144 ? 21.931 1.935 5.993 1.00 53.62 674 GLU A N 1
ATOM 1031 C CA . GLU A 1 144 ? 22.994 2.927 5.942 1.00 53.71 674 GLU A CA 1
ATOM 1032 C C . GLU A 1 144 ? 23.938 2.774 7.144 1.00 56.72 674 GLU A C 1
ATOM 1033 O O . GLU A 1 144 ? 23.592 2.150 8.153 1.00 56.21 674 GLU A O 1
ATOM 1039 N N . ASN A 1 145 ? 25.139 3.324 7.027 1.00 50.15 675 ASN A N 1
ATOM 1040 C CA . ASN A 1 145 ? 26.041 3.364 8.157 1.00 50.38 675 ASN A CA 1
ATOM 1041 C C . ASN A 1 145 ? 25.819 4.637 8.956 1.00 53.48 675 ASN A C 1
ATOM 1042 O O . ASN A 1 145 ? 26.130 5.730 8.494 1.00 57.33 675 ASN A O 1
ATOM 1047 N N . PRO A 1 146 ? 25.267 4.501 10.163 1.00 43.91 676 PRO A N 1
ATOM 1048 C CA . PRO A 1 146 ? 24.789 5.693 10.859 1.00 42.72 676 PRO A CA 1
ATOM 1049 C C . PRO A 1 146 ? 25.945 6.550 11.346 1.00 46.29 676 PRO A C 1
ATOM 1050 O O . PRO A 1 146 ? 25.717 7.677 11.782 1.00 50.74 676 PRO A O 1
ATOM 1054 N N . CYS A 1 147 ? 27.163 6.028 11.251 1.00 58.20 677 CYS A N 1
ATOM 1055 C CA . CYS A 1 147 ? 28.332 6.702 11.802 1.00 58.03 677 CYS A CA 1
ATOM 1056 C C . CYS A 1 147 ? 28.868 7.776 10.894 1.00 63.63 677 CYS A C 1
ATOM 1057 O O . CYS A 1 147 ? 29.705 8.564 11.317 1.00 69.69 677 CYS A O 1
ATOM 1060 N N . ILE A 1 148 ? 28.413 7.810 9.647 1.00 56.91 678 ILE A N 1
ATOM 1061 C CA . ILE A 1 148 ? 28.981 8.761 8.693 1.00 59.96 678 ILE A CA 1
ATOM 1062 C C . ILE A 1 148 ? 28.011 9.866 8.309 1.00 63.51 678 ILE A C 1
ATOM 1063 O O . ILE A 1 148 ? 28.437 10.972 7.969 1.00 75.13 678 ILE A O 1
ATOM 1068 N N . HIS A 1 149 ? 26.715 9.583 8.381 1.00 57.58 679 HIS A N 1
ATOM 1069 C CA . HIS A 1 149 ? 25.709 10.598 8.080 1.00 61.20 679 HIS A CA 1
ATOM 1070 C C . HIS A 1 149 ? 25.270 11.364 9.337 1.00 65.31 679 HIS A C 1
ATOM 1071 O O . HIS A 1 149 ? 25.070 10.769 10.403 1.00 61.24 679 HIS A O 1
ATOM 1078 N N . SER A 1 150 ? 25.130 12.682 9.201 1.00 77.49 680 SER A N 1
ATOM 1079 C CA . SER A 1 150 ? 24.718 13.546 10.303 1.00 78.85 680 SER A CA 1
ATOM 1080 C C . SER A 1 150 ? 23.205 13.537 10.439 1.00 82.72 680 SER A C 1
ATOM 1081 O O . SER A 1 150 ? 22.662 13.805 11.515 1.00 80.16 680 SER A O 1
ATOM 1084 N N . THR A 1 151 ? 22.523 13.252 9.333 1.00 72.59 681 THR A N 1
ATOM 1085 C CA . THR A 1 151 ? 21.072 13.171 9.350 1.00 71.72 681 THR A CA 1
ATOM 1086 C C . THR A 1 151 ? 20.664 11.691 9.330 1.00 72.13 681 THR A C 1
ATOM 1087 O O . THR A 1 151 ? 21.498 10.814 9.078 1.00 72.79 681 THR A O 1
ATOM 1091 N N . LEU A 1 152 ? 19.398 11.405 9.624 1.00 73.27 682 LEU A N 1
ATOM 1092 C CA . LEU A 1 152 ? 18.904 10.034 9.551 1.00 69.43 682 LEU A CA 1
ATOM 1093 C C . LEU A 1 152 ? 18.245 9.775 8.198 1.00 73.84 682 LEU A C 1
ATOM 1094 O O . LEU A 1 152 ? 17.314 10.478 7.803 1.00 74.87 682 LEU A O 1
ATOM 1099 N N . GLY A 1 153 ? 18.735 8.758 7.496 1.00 72.32 683 GLY A N 1
ATOM 1100 C CA . GLY A 1 153 ? 18.253 8.447 6.165 1.00 73.96 683 GLY A CA 1
ATOM 1101 C C . GLY A 1 153 ? 16.850 7.864 6.113 1.00 74.06 683 GLY A C 1
ATOM 1102 O O . GLY A 1 153 ? 16.254 7.530 7.138 1.00 68.83 683 GLY A O 1
ATOM 1103 N N . LYS A 1 154 ? 16.314 7.758 4.902 1.00 67.34 684 LYS A N 1
ATOM 1104 C CA . LYS A 1 154 ? 15.012 7.145 4.700 1.00 69.61 684 LYS A CA 1
ATOM 1105 C C . LYS A 1 154 ? 15.101 6.177 3.516 1.00 71.17 684 LYS A C 1
ATOM 1106 O O . LYS A 1 154 ? 15.869 6.401 2.584 1.00 69.83 684 LYS A O 1
ATOM 1112 N N . SER A 1 155 ? 14.317 5.104 3.569 1.00 63.94 685 SER A N 1
ATOM 1113 C CA . SER A 1 155 ? 14.619 3.891 2.817 1.00 58.20 685 SER A CA 1
ATOM 1114 C C . SER A 1 155 ? 14.987 4.012 1.340 1.00 69.49 685 SER A C 1
ATOM 1115 O O . SER A 1 155 ? 16.057 3.581 0.965 1.00 72.34 685 SER A O 1
ATOM 1118 N N . ASN A 1 156 ? 14.117 4.545 0.496 1.00 60.91 686 ASN A N 1
ATOM 1119 C CA . ASN A 1 156 ? 14.372 4.542 -0.957 1.00 63.06 686 ASN A CA 1
ATOM 1120 C C . ASN A 1 156 ? 13.868 3.287 -1.641 1.00 64.17 686 ASN A C 1
ATOM 1121 O O . ASN A 1 156 ? 13.813 3.225 -2.866 1.00 68.17 686 ASN A O 1
ATOM 1126 N N . SER A 1 157 ? 13.517 2.276 -0.854 1.00 64.78 687 SER A N 1
ATOM 1127 C CA . SER A 1 157 ? 13.003 1.053 -1.450 1.00 66.10 687 SER A CA 1
ATOM 1128 C C . SER A 1 157 ? 12.379 0.073 -0.457 1.00 64.85 687 SER A C 1
ATOM 1129 O O . SER A 1 157 ? 12.274 0.350 0.735 1.00 66.10 687 SER A O 1
ATOM 1132 N N . ASN A 1 158 ? 11.949 -1.069 -0.983 1.00 65.77 688 ASN A N 1
ATOM 1133 C CA . ASN A 1 158 ? 11.243 -2.082 -0.214 1.00 63.86 688 ASN A CA 1
ATOM 1134 C C . ASN A 1 158 ? 12.082 -3.339 -0.152 1.00 57.86 688 ASN A C 1
ATOM 1135 O O . ASN A 1 158 ? 12.874 -3.595 -1.040 1.00 56.91 688 ASN A O 1
ATOM 1140 N N . VAL A 1 159 ? 11.906 -4.121 0.904 1.00 61.74 689 VAL A N 1
ATOM 1141 C CA . VAL A 1 159 ? 12.767 -5.264 1.148 1.00 54.65 689 VAL A CA 1
ATOM 1142 C C . VAL A 1 159 ? 11.899 -6.468 1.493 1.00 52.14 689 VAL A C 1
ATOM 1143 O O . VAL A 1 159 ? 11.279 -6.501 2.553 1.00 56.83 689 VAL A O 1
ATOM 1147 N N . LYS A 1 160 ? 11.825 -7.432 0.569 1.00 46.78 690 LYS A N 1
ATOM 1148 C CA . LYS A 1 160 ? 11.033 -8.659 0.752 1.00 47.60 690 LYS A CA 1
ATOM 1149 C C . LYS A 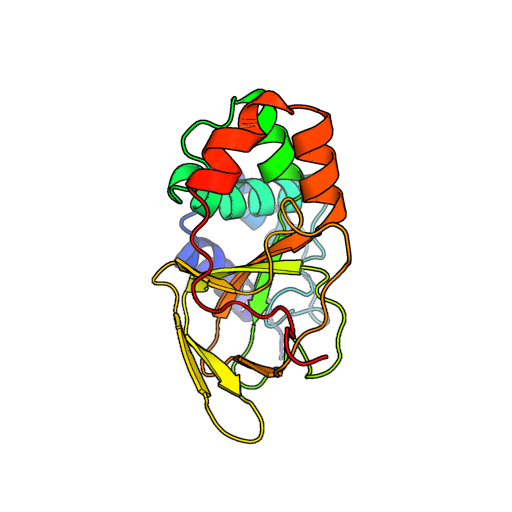1 160 ? 11.939 -9.884 0.927 1.00 42.58 690 LYS A C 1
ATOM 1150 O O . LYS A 1 160 ? 13.037 -9.937 0.390 1.00 44.73 690 LYS A O 1
ATOM 1152 N N . ALA A 1 161 ? 11.503 -10.853 1.718 1.00 61.33 691 ALA A N 1
ATOM 1153 C CA . ALA A 1 161 ? 12.238 -12.105 1.808 1.00 63.65 691 ALA A CA 1
ATOM 1154 C C . ALA A 1 161 ? 11.737 -13.021 0.689 1.00 68.73 691 ALA A C 1
ATOM 1155 O O . ALA A 1 161 ? 10.537 -13.289 0.592 1.00 75.72 691 ALA A O 1
ATOM 1157 N N . LEU A 1 162 ? 12.636 -13.489 -0.170 1.00 67.41 692 LEU A N 1
ATOM 1158 C CA . LEU A 1 162 ? 12.213 -14.386 -1.244 1.00 72.75 692 LEU A CA 1
ATOM 1159 C C . LEU A 1 162 ? 12.116 -15.820 -0.730 1.00 77.62 692 LEU A C 1
ATOM 1160 O O . LEU A 1 162 ? 11.132 -16.522 -0.962 1.00 87.45 692 LEU A O 1
ATOM 1165 N N . THR A 1 163 ? 13.160 -16.244 -0.036 1.00 70.84 693 THR A N 1
ATOM 1166 C CA . THR A 1 163 ? 13.159 -17.495 0.698 1.00 74.49 693 THR A CA 1
ATOM 1167 C C . THR A 1 163 ? 12.986 -17.158 2.177 1.00 83.03 693 THR A C 1
ATOM 1168 O O . THR A 1 163 ? 12.681 -16.017 2.537 1.00 81.86 693 THR A O 1
ATOM 1172 N N . TYR A 1 164 ? 13.184 -18.150 3.037 1.00 87.68 694 TYR A N 1
ATOM 1173 C CA . TYR A 1 164 ? 13.318 -17.889 4.460 1.00 85.87 694 TYR A CA 1
ATOM 1174 C C . TYR A 1 164 ? 14.700 -17.287 4.664 1.00 81.72 694 TYR A C 1
ATOM 1175 O O . TYR A 1 164 ? 15.643 -17.637 3.955 1.00 72.78 694 TYR A O 1
ATOM 1184 N N . CYS A 1 165 ? 14.824 -16.381 5.627 1.00 79.68 695 CYS A N 1
ATOM 1185 C CA . CYS A 1 165 ? 16.064 -15.636 5.806 1.00 72.21 695 CYS A CA 1
ATOM 1186 C C . CYS A 1 165 ? 16.492 -15.517 7.273 1.00 74.64 695 CYS A C 1
ATOM 1187 O O . CYS A 1 165 ? 15.661 -15.377 8.175 1.00 78.75 695 CYS A O 1
ATOM 1190 N N . ASP A 1 166 ? 17.797 -15.577 7.502 1.00 67.96 696 ASP A N 1
ATOM 1191 C CA . ASP A 1 166 ? 18.367 -15.252 8.799 1.00 64.87 696 ASP A CA 1
ATOM 1192 C C . ASP A 1 166 ? 19.042 -13.908 8.705 1.00 54.98 696 ASP A C 1
ATOM 1193 O O . ASP A 1 166 ? 19.917 -13.704 7.861 1.00 50.10 696 ASP A O 1
ATOM 1198 N N . LEU A 1 167 ? 18.655 -12.987 9.578 1.00 62.28 697 LEU A N 1
ATOM 1199 C CA . LEU A 1 167 ? 19.225 -11.644 9.533 1.00 60.07 697 LEU A CA 1
ATOM 1200 C C . LEU A 1 167 ? 19.676 -11.160 10.894 1.00 58.29 697 LEU A C 1
ATOM 1201 O O . LEU A 1 167 ? 18.968 -11.322 11.883 1.00 64.42 697 LEU A O 1
ATOM 1206 N N . HIS A 1 168 ? 20.868 -10.576 10.928 1.00 60.86 698 HIS A N 1
ATOM 1207 C CA . HIS A 1 168 ? 21.392 -9.912 12.109 1.00 55.49 698 HIS A CA 1
ATOM 1208 C C . HIS A 1 168 ? 21.129 -8.427 11.953 1.00 55.23 698 HIS A C 1
ATOM 1209 O O . HIS A 1 168 ? 21.588 -7.820 10.990 1.00 58.30 698 HIS A O 1
ATOM 1216 N N . LYS A 1 169 ? 20.400 -7.831 12.886 1.00 58.17 699 LYS A N 1
ATOM 1217 C CA . LYS A 1 169 ? 20.132 -6.409 12.786 1.00 55.12 699 LYS A CA 1
ATOM 1218 C C . LYS A 1 169 ? 20.513 -5.629 14.028 1.00 59.89 699 LYS A C 1
ATOM 1219 O O . LYS A 1 169 ? 20.153 -6.010 15.138 1.00 62.93 699 LYS A O 1
ATOM 1225 N N . ILE A 1 170 ? 21.225 -4.522 13.836 1.00 52.64 700 ILE A N 1
ATOM 1226 C CA . ILE A 1 170 ? 21.497 -3.595 14.930 1.00 48.63 700 ILE A CA 1
ATOM 1227 C C . ILE A 1 170 ? 20.844 -2.222 14.744 1.00 50.91 700 ILE A C 1
ATOM 1228 O O . ILE A 1 170 ? 20.804 -1.655 13.651 1.00 48.63 700 ILE A O 1
ATOM 1233 N N . HIS A 1 171 ? 20.343 -1.698 15.854 1.00 53.60 701 HIS A N 1
ATOM 1234 C CA . HIS A 1 171 ? 19.662 -0.433 15.875 1.00 47.94 701 HIS A CA 1
ATOM 1235 C C . HIS A 1 171 ? 20.696 0.688 15.882 1.00 45.56 701 HIS A C 1
ATOM 1236 O O . HIS A 1 171 ? 21.727 0.602 16.555 1.00 47.92 701 HIS A O 1
ATOM 1243 N N . ARG A 1 172 ? 20.421 1.739 15.130 1.00 46.35 702 ARG A N 1
ATOM 1244 C CA . ARG A 1 172 ? 21.413 2.782 14.941 1.00 52.23 702 ARG A CA 1
ATOM 1245 C C . ARG A 1 172 ? 21.905 3.416 16.232 1.00 47.98 702 ARG A C 1
ATOM 1246 O O . ARG A 1 172 ? 23.078 3.749 16.355 1.00 46.24 702 ARG A O 1
ATOM 1254 N N . ASP A 1 173 ? 21.019 3.582 17.198 1.00 55.96 703 ASP A N 1
ATOM 1255 C CA . ASP A 1 173 ? 21.415 4.241 18.438 1.00 56.16 703 ASP A CA 1
ATOM 1256 C C . ASP A 1 173 ? 22.273 3.314 19.299 1.00 54.36 703 ASP A C 1
ATOM 1257 O O . ASP A 1 173 ? 23.170 3.765 20.010 1.00 48.63 703 ASP A O 1
ATOM 1262 N N . ASP A 1 174 ? 22.011 2.016 19.217 1.00 47.38 704 ASP A N 1
ATOM 1263 C CA . ASP A 1 174 ? 22.844 1.048 19.913 1.00 45.97 704 ASP A CA 1
ATOM 1264 C C . ASP A 1 174 ? 24.223 1.079 19.325 1.00 43.98 704 ASP A C 1
ATOM 1265 O O . ASP A 1 174 ? 25.212 1.016 20.044 1.00 44.63 704 ASP A O 1
ATOM 1270 N N . LEU A 1 175 ? 24.271 1.190 18.001 1.00 41.82 705 LEU A N 1
ATOM 1271 C CA . LEU A 1 175 ? 25.528 1.231 17.287 1.00 41.26 705 LEU A CA 1
ATOM 1272 C C . LEU A 1 175 ? 26.260 2.520 17.616 1.00 41.64 705 LEU A C 1
ATOM 1273 O O . LEU A 1 175 ? 27.414 2.504 18.058 1.00 38.60 705 LEU A O 1
ATOM 1278 N N . LEU A 1 176 ? 25.586 3.642 17.396 1.00 44.26 706 LEU A N 1
ATOM 1279 C CA . LEU A 1 176 ? 26.090 4.911 17.889 1.00 43.09 706 LEU A CA 1
ATOM 1280 C C . LEU A 1 176 ? 26.538 4.852 19.384 1.00 42.48 706 LEU A C 1
ATOM 1281 O O . LEU A 1 176 ? 27.621 5.344 19.716 1.00 41.69 706 LEU A O 1
ATOM 1286 N N . ASP A 1 177 ? 25.751 4.233 20.270 1.00 39.71 707 ASP A N 1
ATOM 1287 C CA . ASP A 1 177 ? 26.164 4.163 21.695 1.00 46.92 707 ASP A CA 1
ATOM 1288 C C . ASP A 1 177 ? 27.465 3.393 21.835 1.00 41.80 707 ASP A C 1
ATOM 1289 O O . ASP A 1 177 ? 28.327 3.770 22.616 1.00 39.37 707 ASP A O 1
ATOM 1294 N N . VAL A 1 178 ? 27.589 2.288 21.100 1.00 42.83 708 VAL A N 1
ATOM 1295 C CA . VAL A 1 178 ? 28.815 1.494 21.168 1.00 38.91 708 VAL A CA 1
ATOM 1296 C C . VAL A 1 178 ? 30.023 2.336 20.746 1.00 38.06 708 VAL A C 1
ATOM 1297 O O . VAL A 1 178 ? 31.072 2.283 21.386 1.00 43.05 708 VAL A O 1
ATOM 1301 N N . LEU A 1 179 ? 29.885 3.130 19.692 1.00 39.96 709 LEU A N 1
ATOM 1302 C CA . LEU A 1 179 ? 31.030 3.905 19.259 1.00 42.25 709 LEU A CA 1
ATOM 1303 C C . LEU A 1 179 ? 31.348 5.035 20.224 1.00 45.00 709 LEU A C 1
ATOM 1304 O O . LEU A 1 179 ? 32.497 5.456 20.349 1.00 42.82 709 LEU A O 1
ATOM 1309 N N . ASP A 1 180 ? 30.329 5.500 20.934 1.00 46.52 710 ASP A N 1
ATOM 1310 C CA . ASP A 1 180 ? 30.548 6.472 21.975 1.00 45.76 710 ASP A CA 1
ATOM 1311 C C . ASP A 1 180 ? 31.422 5.874 23.083 1.00 47.45 710 ASP A C 1
ATOM 131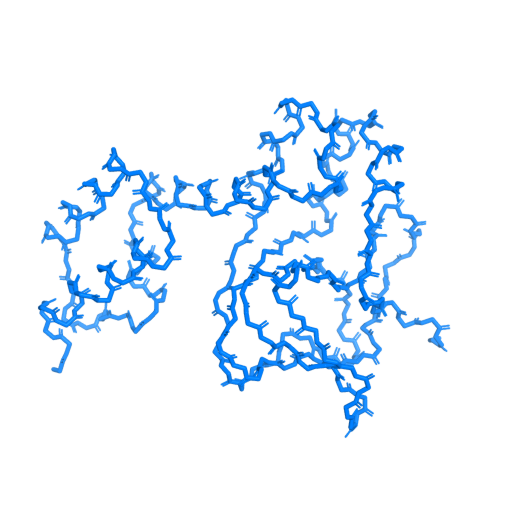2 O O . ASP A 1 180 ? 32.299 6.553 23.614 1.00 48.88 710 ASP A O 1
ATOM 1317 N N . LEU A 1 181 ? 31.208 4.598 23.417 1.00 42.58 711 LEU A N 1
ATOM 1318 C CA . LEU A 1 181 ? 31.975 3.954 24.499 1.00 37.74 711 LEU A CA 1
ATOM 1319 C C . LEU A 1 181 ? 33.347 3.491 24.034 1.00 36.49 711 LEU A C 1
ATOM 1320 O O . LEU A 1 181 ? 34.306 3.465 24.805 1.00 39.88 711 LEU A O 1
ATOM 1325 N N . PHE A 1 182 ? 33.425 3.128 22.764 1.00 32.78 712 PHE A N 1
ATOM 1326 C CA . PHE A 1 182 ? 34.665 2.674 22.167 1.00 38.58 712 PHE A CA 1
ATOM 1327 C C . PHE A 1 182 ? 34.908 3.516 20.919 1.00 47.10 712 PHE A C 1
ATOM 1328 O O . PHE A 1 182 ? 34.817 3.047 19.791 1.00 43.18 712 PHE A O 1
ATOM 1336 N N . PRO A 1 183 ? 35.186 4.802 21.130 1.00 55.84 713 PRO A N 1
ATOM 1337 C CA . PRO A 1 183 ? 35.309 5.687 19.971 1.00 52.01 713 PRO A CA 1
ATOM 1338 C C . PRO A 1 183 ? 36.531 5.341 19.145 1.00 52.14 713 PRO A C 1
ATOM 1339 O O . PRO A 1 183 ? 36.685 5.875 18.051 1.00 59.53 713 PRO A O 1
ATOM 1343 N N . GLU A 1 184 ? 37.388 4.457 19.643 1.00 61.07 714 GLU A N 1
ATOM 1344 C CA . GLU A 1 184 ? 38.630 4.155 18.934 1.00 68.83 714 GLU A CA 1
ATOM 1345 C C . GLU A 1 184 ? 38.419 3.095 17.839 1.00 63.64 714 GLU A C 1
ATOM 1346 O O . GLU A 1 184 ? 39.291 2.846 17.023 1.00 62.28 714 GLU A O 1
ATOM 1352 N N . PHE A 1 185 ? 37.231 2.503 17.849 1.00 53.19 715 PHE A N 1
ATOM 1353 C CA . PHE A 1 185 ? 36.797 1.500 16.899 1.00 52.91 715 PHE A CA 1
ATOM 1354 C C . PHE A 1 185 ? 36.265 2.149 15.620 1.00 54.33 715 PHE A C 1
ATOM 1355 O O . PHE A 1 185 ? 36.030 1.470 14.622 1.00 52.24 715 PHE A O 1
ATOM 1363 N N . TYR A 1 186 ? 36.091 3.465 15.662 1.00 53.06 716 TYR A N 1
ATOM 1364 C CA . TYR A 1 186 ? 35.435 4.209 14.588 1.00 55.04 716 TYR A CA 1
ATOM 1365 C C . TYR A 1 186 ? 36.123 4.111 13.236 1.00 52.13 716 TYR A C 1
ATOM 1366 O O . TYR A 1 186 ? 35.464 3.947 12.220 1.00 50.84 716 TYR A O 1
ATOM 1375 N N . ASP A 1 187 ? 37.443 4.250 13.219 1.00 44.69 717 ASP A N 1
ATOM 1376 C CA . ASP A 1 187 ? 38.171 4.277 11.956 1.00 48.26 717 ASP A CA 1
ATOM 1377 C C . ASP A 1 187 ? 38.107 2.952 11.221 1.00 48.26 717 ASP A C 1
ATOM 1378 O O . ASP A 1 187 ? 37.730 2.921 10.056 1.00 49.04 717 ASP A O 1
ATOM 1383 N N . SER A 1 188 ? 38.463 1.871 11.908 1.00 47.80 718 SER A N 1
ATOM 1384 C CA . SER A 1 188 ? 38.407 0.530 11.342 1.00 49.52 718 SER A CA 1
ATOM 1385 C C . SER A 1 188 ? 36.993 0.097 10.935 1.00 48.36 718 SER A C 1
ATOM 1386 O O . SER A 1 188 ? 36.798 -0.539 9.895 1.00 49.97 718 SER A O 1
ATOM 1389 N N . PHE A 1 189 ? 36.004 0.457 11.738 1.00 46.59 719 PHE A N 1
ATOM 1390 C CA . PHE A 1 189 ? 34.625 0.153 11.395 1.00 43.78 719 PHE A CA 1
ATOM 1391 C C . PHE A 1 189 ? 34.111 0.900 10.148 1.00 44.45 719 PHE A C 1
ATOM 1392 O O . PHE A 1 189 ? 33.540 0.307 9.228 1.00 39.88 719 PHE A O 1
ATOM 1400 N N . VAL A 1 190 ? 34.292 2.212 10.138 1.00 45.52 720 VAL A N 1
ATOM 1401 C CA . VAL A 1 190 ? 33.902 3.032 8.998 1.00 47.16 720 VAL A CA 1
ATOM 1402 C C . VAL A 1 190 ? 34.597 2.501 7.756 1.00 47.70 720 VAL A C 1
ATOM 1403 O O . VAL A 1 190 ? 34.020 2.404 6.687 1.00 46.90 720 VAL A O 1
ATOM 1407 N N . ASN A 1 191 ? 35.847 2.122 7.935 1.00 56.40 721 ASN A N 1
ATOM 1408 C CA . ASN A 1 191 ? 36.690 1.697 6.844 1.00 55.48 721 ASN A CA 1
ATOM 1409 C C . ASN A 1 191 ? 36.411 0.269 6.394 1.00 54.82 721 ASN A C 1
ATOM 1410 O O . ASN A 1 191 ? 36.642 -0.057 5.249 1.00 63.34 721 ASN A O 1
ATOM 1415 N N .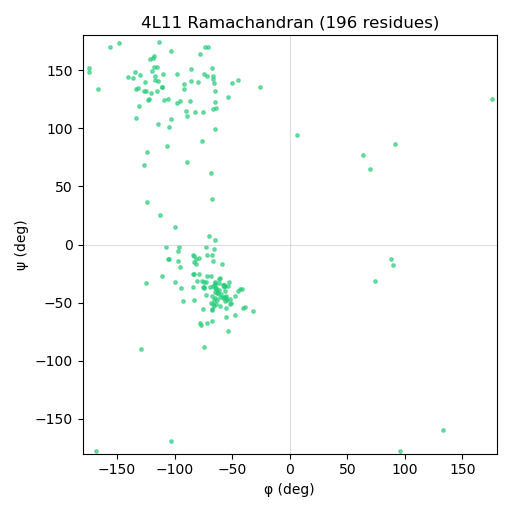 SER A 1 192 ? 35.887 -0.575 7.274 1.00 53.42 722 SER A N 1
ATOM 1416 C CA . SER A 1 192 ? 35.747 -1.999 6.968 1.00 49.23 722 SER A CA 1
ATOM 1417 C C . SER A 1 192 ? 34.303 -2.436 6.722 1.00 59.68 722 SER A C 1
ATOM 1418 O O . SER A 1 192 ? 34.034 -3.620 6.452 1.00 62.50 722 SER A O 1
ATOM 1421 N N . LEU A 1 193 ? 33.371 -1.499 6.860 1.00 49.86 723 LEU A N 1
ATOM 1422 C CA . LEU A 1 193 ? 31.960 -1.810 6.685 1.00 50.15 723 LEU A CA 1
ATOM 1423 C C . LEU A 1 193 ? 31.560 -1.600 5.229 1.00 48.57 723 LEU A C 1
ATOM 1424 O O . LEU A 1 193 ? 31.579 -0.473 4.713 1.00 47.67 723 LEU A O 1
ATOM 1429 N N . GLU A 1 194 ? 31.201 -2.705 4.582 1.00 87.07 724 GLU A N 1
ATOM 1430 C CA . GLU A 1 194 ? 30.897 -2.740 3.156 1.00 89.47 724 GLU A CA 1
ATOM 1431 C C . GLU A 1 194 ? 29.408 -2.890 2.935 1.00 79.86 724 GLU A C 1
ATOM 1432 O O . GLU A 1 194 ? 28.931 -4.008 2.771 1.00 79.16 724 GLU A O 1
ATOM 1438 N N . ILE A 1 195 ? 28.662 -1.792 2.939 1.00 49.37 725 ILE A N 1
ATOM 1439 C CA . ILE A 1 195 ? 27.239 -1.901 2.645 1.00 51.37 725 ILE A CA 1
ATOM 1440 C C . ILE A 1 195 ? 27.044 -2.370 1.181 1.00 57.75 725 ILE A C 1
ATOM 1441 O O . ILE A 1 195 ? 27.542 -1.761 0.232 1.00 47.51 725 ILE A O 1
ATOM 1446 N N . THR A 1 196 ? 26.337 -3.482 1.030 1.00 69.11 726 THR A N 1
ATOM 1447 C CA . THR A 1 196 ? 26.110 -4.101 -0.265 1.00 72.37 726 THR A CA 1
ATOM 1448 C C . THR A 1 196 ? 25.072 -3.321 -1.045 1.00 70.83 726 THR A C 1
ATOM 1449 O O . THR A 1 196 ? 25.306 -2.904 -2.180 1.00 76.51 726 THR A O 1
ATOM 1453 N N . TYR A 1 197 ? 23.909 -3.142 -0.431 1.00 67.66 727 TYR A N 1
ATOM 1454 C CA . TYR A 1 197 ? 22.906 -2.254 -0.983 1.00 64.24 727 TYR A CA 1
ATOM 1455 C C . TYR A 1 197 ? 22.680 -1.059 -0.065 1.00 61.39 727 TYR A C 1
ATOM 1456 O O . TYR A 1 197 ? 22.025 -1.177 0.959 1.00 63.43 727 TYR A O 1
ATOM 1465 N N . ASN A 1 198 ? 23.226 0.090 -0.446 1.00 62.92 728 ASN A N 1
ATOM 1466 C CA . ASN A 1 198 ? 22.972 1.338 0.262 1.00 67.13 728 ASN A CA 1
ATOM 1467 C C . ASN A 1 198 ? 21.522 1.803 0.153 1.00 64.01 728 ASN A C 1
ATOM 1468 O O . ASN A 1 198 ? 21.023 2.109 -0.919 1.00 65.50 728 ASN A O 1
ATOM 1473 N N . MET A 1 199 ? 20.849 1.864 1.287 1.00 50.81 729 MET A N 1
ATOM 1474 C CA . MET A 1 199 ? 19.439 2.183 1.293 1.00 50.83 729 MET A CA 1
ATOM 1475 C C . MET A 1 199 ? 19.151 3.635 1.562 1.00 53.58 729 MET A C 1
ATOM 1476 O O . MET A 1 199 ? 18.010 4.027 1.511 1.00 51.28 729 MET A O 1
ATOM 1481 N N . ARG A 1 200 ? 20.162 4.439 1.872 1.00 56.00 730 ARG A N 1
ATOM 1482 C CA . ARG A 1 200 ? 19.898 5.849 2.141 1.00 57.58 730 ARG A CA 1
ATOM 1483 C C . ARG A 1 200 ? 19.363 6.528 0.872 1.00 63.23 730 ARG A C 1
ATOM 1484 O O . ARG A 1 200 ? 20.044 6.562 -0.155 1.00 58.42 730 ARG A O 1
ATOM 1492 N N . ASP A 1 201 ? 18.127 7.024 0.948 1.00 62.77 731 ASP A N 1
ATOM 1493 C CA . ASP A 1 201 ? 17.488 7.764 -0.130 1.00 61.32 731 ASP A CA 1
ATOM 1494 C C . ASP A 1 201 ? 18.252 9.057 -0.342 1.00 66.80 731 ASP A C 1
ATOM 1495 O O . ASP A 1 201 ? 18.052 10.014 0.403 1.00 74.88 731 ASP A O 1
ATOM 1500 N N . GLU A 1 202 ? 19.123 9.094 -1.348 1.00 75.09 732 GLU A N 1
ATOM 1501 C CA . GLU A 1 202 ? 19.915 10.291 -1.634 1.00 77.33 732 GLU A CA 1
ATOM 1502 C C . GLU A 1 202 ? 19.326 11.116 -2.779 1.00 82.91 732 GLU A C 1
ATOM 1503 O O . GLU A 1 202 ? 19.988 11.993 -3.336 1.00 77.48 732 GLU A O 1
ATOM 1509 N N . GLU A 1 203 ? 18.077 10.835 -3.128 1.00 105.94 733 GLU A N 1
ATOM 1510 C CA . GLU A 1 203 ? 17.362 11.667 -4.081 1.00 104.12 733 GLU A CA 1
ATOM 1511 C C . GLU A 1 203 ? 16.329 12.509 -3.329 1.00 113.71 733 GLU A C 1
ATOM 1512 O O . GLU A 1 203 ? 15.771 13.456 -3.888 1.00 113.78 733 GLU A O 1
ATOM 1514 N N . GLN A 1 204 ? 16.090 12.163 -2.060 1.00 100.07 734 GLN A N 1
ATOM 1515 C CA . GLN A 1 204 ? 15.110 12.869 -1.226 1.00 106.01 734 GLN A CA 1
ATOM 1516 C C . GLN A 1 204 ? 15.328 14.381 -1.238 1.00 108.26 734 GLN A C 1
#

Sequence (198 aa):
TARYHTQMLRVREFIRFHQIPNPLRQRLEEYFQHAWTYTNGIDMNSVLKGFPECLQADICLHLNRNLLNNCSAFEAASPGCLRALSLKFKTTHAPPGDILVHKGDVLTYLYFIARGSIEILKDDVVMAILGKDDIFGENPCIHSTLGKSNSNVKALTYCDLHKIHRDDLLDVLDLFPEFYDSFVNSLEITYNMRDEEQ

B-factor: mean 75.94, std 28.44, range [28.66, 169.63]

Organism: Anopheles gambiae (NCBI:txid7165)

InterPro domains:
  IPR000014 PAS domain [PF13426] (35-133)
  IPR000014 PAS domain [TIGR00229] (40-133)
  IPR000014 PAS domain [cd00130] (41-132)
  IPR000595 Cyclic nucleotide-binding domain [PF00027] (629-709)
  IPR000595 Cyclic nucleotide-binding domain [PS50042] (609-709)
  IPR000595 Cyclic nucleotide-binding domain [SM00100] (609-727)
  IPR000595 Cyclic nucleotide-binding domain [cd00038] (609-702)
  IPR003938 Potassium channel, voltage-dependent, EAG/ELK/ERG-like [PR01463] (268-277)
  IPR003938 Potassium channel, voltage-dependent, EAG/ELK/ERG-like [PR01463] (286-293)
  IPR003938 Potassium channel, voltage-dependent, EAG/ELK/ERG-like [PR01463] (321-331)
  IPR003938 Potassium channel, voltage-dependent, EAG/ELK/ERG-like [PR01463] (332-341)
  IPR003938 Potassium channel, voltage-dependent, EAG/ELK/ERG-like [PR01463] (427-437)
  IPR003938 Potassium channel, voltage-dependent, EAG/ELK/ERG-like [PR01463] (478-495)
  IPR003938 Potassium channel, voltage-dependent, EAG/ELK/ERG-like [PR01463] (504-515)
  IPR003938 Potassium channel, voltage-dependent, EAG/ELK/ERG-like [PR01463] (522-531)
  IPR003938 Potassium channel, voltage-dependent, EAG/ELK/ERG-like [PR01463] (572-579)
  IPR003938 Potassium channel, voltage-dependent, EAG/ELK/ERG-like [PR01463] (689-697)
  IPR003967 Potassium channel, voltage-dependent, ERG [PR01470] (285-297)
  IPR003967 Potassium channel, voltage-dependent, ERG [PR01470] (551-566)
  IPR003967 Potassium channel, voltage-dependent, ERG [PR01470] (568-579)

Secondary structure (P-SEA, 3-state):
cccaaaaaaaaaaaaaacccccaaaaaaaaaaaaccccccccccccccccccaaaaaaaaaaaaaaccccccccccccaaaaaaaaaabbbbbcccccccccccccccbbbbbcbbbbbbbcccccccccccccccccccccccbbbbbcbbbbbcccbbbbbbcaaaaaaaaaacccaaaaaaaccccccccccccc

Radius of gyration: 18.13 Å; Cα contacts (8 Å, |Δi|>4): 334; chains: 1; bounding box: 42×48×41 Å

Solvent-accessible surface area: 10381 Å² total; per-residue (Å²): 168,13,138,70,114,41,3,20,100,79,34,50,106,41,22,176,74,23,82,25,58,78,118,11,94,49,41,14,62,48,69,12,88,159,41,102,54,130,129,39,7,18,76,79,57,56,30,47,65,48,24,52,81,98,23,50,57,64,23,59,50,39,16,1,111,62,5,8,100,128,22,72,1,7,130,67,11,42,91,17,0,48,150,26,0,11,137,27,8,97,33,45,46,4,48,61,61,56,82,43,12,83,99,42,62,79,9,53,37,3,19,1,0,41,51,24,39,0,27,0,45,64,147,95,96,78,27,81,9,38,34,84,54,25,9,0,0,6,6,8,21,92,49,119,82,74,5,104,0,18,0,34,0,16,2,87,66,112,3,31,0,8,42,1,48,40,71,46,2,50,80,8,12,106,130,46,84,122,4,86,107,33,1,49,123,31,18,127,43,69,37,67,2,41,35,145,102,107

Nearest PDB structures (foldseek):
  4l11-assembly1_A  TM=1.005E+00  e=1.202E-42  Anopheles gambiae
  6pbx-assembly1_A  TM=7.052E-01  e=2.691E-21  Rattus norvegicus
  7yid-assembly1_A  TM=6.949E-01  e=1.291E-21  Homo sapiens
  6pby-assembly1_A  TM=6.999E-01  e=2.106E-21  Rattus norvegicus
  8eow-assembly1_A  TM=7.010E-01  e=3.885E-21  Rattus norvegicus

Foldseek 3Di:
DLDLVNLLVLLVCVCVVQVDDVVLVVVVSVQCVVDDDSPQSPPDCGCVVVDDPVNVLVVLLSNLCVCLVPAQLNVPQDVVLVVLCSRQKDKDWAAAFDKPAAQFAWQFKKKWWQAAKKFKDDVHTPDIDGNVRAIEGAQLLPDPDTFTFRTIIGGRHITMMIMGTNVSVVVSCVVVVVSVPSNVVRDDHRYYGGPPVD

CATH classification: 2.60.120.10